Protein AF-0000000074318223 (afdb_homodimer)

Structure (mmCIF, N/CA/C/O backbone):
data_AF-0000000074318223-model_v1
#
loop_
_entity.id
_entity.type
_entity.pdbx_description
1 polymer 'Universal stress protein'
#
loop_
_atom_site.group_PDB
_atom_site.id
_atom_site.type_symbol
_atom_site.label_atom_id
_atom_site.label_alt_id
_atom_site.label_comp_id
_atom_site.label_asym_id
_atom_site.label_entity_id
_atom_site.label_seq_id
_atom_site.pdbx_PDB_ins_code
_atom_site.Cartn_x
_atom_site.Cartn_y
_atom_site.Cartn_z
_atom_site.occupancy
_atom_site.B_iso_or_equiv
_atom_site.auth_seq_id
_atom_site.auth_comp_id
_atom_site.auth_asym_id
_atom_site.auth_atom_id
_atom_site.pdbx_PDB_model_num
ATOM 1 N N . MET A 1 1 ? -13.406 1.221 -6.785 1 78.88 1 MET A N 1
ATOM 2 C CA . MET A 1 1 ? -13.516 -0.175 -6.371 1 78.88 1 MET A CA 1
ATOM 3 C C . MET A 1 1 ? -12.375 -1.004 -6.945 1 78.88 1 MET A C 1
ATOM 5 O O . MET A 1 1 ? -11.844 -0.685 -8.016 1 78.88 1 MET A O 1
ATOM 9 N N . PHE A 1 2 ? -11.703 -1.887 -6.023 1 92.31 2 PHE A N 1
ATOM 10 C CA . PHE A 1 2 ? -10.734 -2.854 -6.516 1 92.31 2 PHE A CA 1
ATOM 11 C C . PHE A 1 2 ? -11.43 -4.121 -7 1 92.31 2 PHE A C 1
ATOM 13 O O . PHE A 1 2 ? -12.094 -4.809 -6.223 1 92.31 2 PHE A O 1
ATOM 20 N N . ASN A 1 3 ? -11.297 -4.387 -8.32 1 96.5 3 ASN A N 1
ATOM 21 C CA . ASN A 1 3 ? -11.961 -5.559 -8.875 1 96.5 3 ASN A CA 1
ATOM 22 C C . ASN A 1 3 ? -11.047 -6.781 -8.859 1 96.5 3 ASN A C 1
ATOM 24 O O . ASN A 1 3 ? -11.453 -7.859 -8.414 1 96.5 3 ASN A O 1
ATOM 28 N N . ASN A 1 4 ? -9.883 -6.582 -9.352 1 98.5 4 ASN A N 1
ATOM 29 C CA . ASN A 1 4 ? -8.867 -7.633 -9.398 1 98.5 4 ASN A CA 1
ATOM 30 C C . ASN A 1 4 ? -7.672 -7.293 -8.516 1 98.5 4 ASN A C 1
ATOM 32 O O . ASN A 1 4 ? -6.977 -6.305 -8.758 1 98.5 4 ASN A O 1
ATOM 36 N N . ILE A 1 5 ? -7.43 -8.133 -7.547 1 98.75 5 ILE A N 1
ATOM 37 C CA . ILE A 1 5 ? -6.316 -7.914 -6.633 1 98.75 5 ILE A CA 1
ATOM 38 C C . ILE A 1 5 ? -5.262 -9 -6.836 1 98.75 5 ILE A C 1
ATOM 40 O O . ILE A 1 5 ? -5.57 -10.195 -6.77 1 98.75 5 ILE A O 1
ATOM 44 N N . VAL A 1 6 ? -4.09 -8.555 -7.121 1 98.56 6 VAL A N 1
ATOM 45 C CA . VAL A 1 6 ? -2.959 -9.477 -7.227 1 98.56 6 VAL A CA 1
ATOM 46 C C . VAL A 1 6 ? -2.211 -9.523 -5.895 1 98.56 6 VAL A C 1
ATOM 48 O O . VAL A 1 6 ? -1.89 -8.484 -5.316 1 98.56 6 VAL A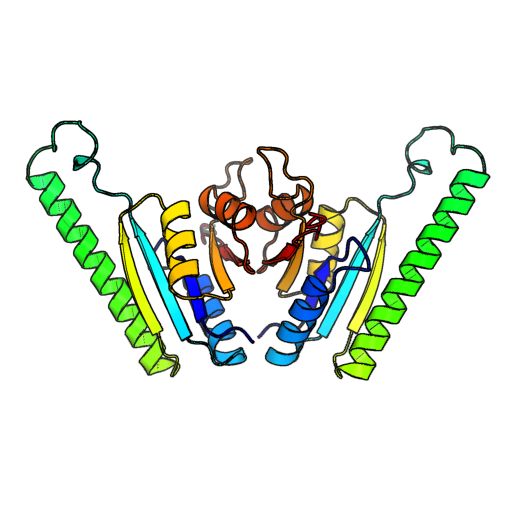 O 1
ATOM 51 N N . VAL A 1 7 ? -2.012 -10.703 -5.453 1 97.69 7 VAL A N 1
ATOM 52 C CA . VAL A 1 7 ? -1.224 -10.938 -4.25 1 97.69 7 VAL A CA 1
ATOM 53 C C . VAL A 1 7 ? 0.074 -11.656 -4.609 1 97.69 7 VAL A C 1
ATOM 55 O O . VAL A 1 7 ? 0.047 -12.773 -5.145 1 97.69 7 VAL A O 1
ATOM 58 N N . ALA A 1 8 ? 1.194 -10.992 -4.324 1 96.06 8 ALA A N 1
ATOM 59 C CA . ALA A 1 8 ? 2.494 -11.609 -4.562 1 96.06 8 ALA A CA 1
ATOM 60 C C . ALA A 1 8 ? 2.875 -12.547 -3.42 1 96.06 8 ALA A C 1
ATOM 62 O O . ALA A 1 8 ? 3.145 -12.094 -2.303 1 96.06 8 ALA A O 1
ATOM 63 N N . ILE A 1 9 ? 2.957 -13.789 -3.789 1 92.44 9 ILE A N 1
ATOM 64 C CA . ILE A 1 9 ? 3.238 -14.797 -2.773 1 92.44 9 ILE A CA 1
ATOM 65 C C . ILE A 1 9 ? 4.672 -15.305 -2.934 1 92.44 9 ILE A C 1
ATOM 67 O O . ILE A 1 9 ? 5.051 -15.781 -4.004 1 92.44 9 ILE A O 1
ATOM 71 N N . ASP A 1 10 ? 5.527 -15.023 -1.973 1 79.06 10 ASP A N 1
ATOM 72 C CA . ASP A 1 10 ? 6.871 -15.594 -1.988 1 79.06 10 ASP A CA 1
ATOM 73 C C . ASP A 1 10 ? 6.883 -17 -1.4 1 79.06 10 ASP A C 1
ATOM 75 O O . ASP A 1 10 ? 7.402 -17.938 -2.02 1 79.06 10 ASP A O 1
ATOM 79 N N . ASP A 1 11 ? 6.492 -16.922 -0.04 1 69.5 11 ASP A N 1
ATOM 80 C CA . ASP A 1 11 ? 6.363 -18.203 0.64 1 69.5 11 ASP A CA 1
ATOM 81 C C . ASP A 1 11 ? 4.918 -18.453 1.064 1 69.5 11 ASP A C 1
ATOM 83 O O . ASP A 1 11 ? 4.176 -17.516 1.361 1 69.5 11 ASP A O 1
ATOM 87 N N . VAL A 1 12 ? 4.508 -19.641 0.871 1 60.12 12 VAL A N 1
ATOM 88 C CA . VAL A 1 12 ? 3.129 -20.047 1.123 1 60.12 12 VAL A CA 1
ATOM 89 C C . VAL A 1 12 ? 2.766 -19.75 2.578 1 60.12 12 VAL A C 1
ATOM 91 O O . VAL A 1 12 ? 1.589 -19.594 2.91 1 60.12 12 VAL A O 1
ATOM 94 N N . ASP A 1 13 ? 3.695 -19.438 3.357 1 64.94 13 ASP A N 1
ATOM 95 C CA . ASP A 1 13 ? 3.332 -19.25 4.758 1 64.94 13 ASP A CA 1
ATOM 96 C C . ASP A 1 13 ? 3.424 -17.781 5.16 1 64.94 13 ASP A C 1
ATOM 98 O O . ASP A 1 13 ? 4.359 -17.375 5.855 1 64.94 13 ASP A O 1
ATOM 102 N N . SER A 1 14 ? 2.494 -17.031 4.645 1 80.5 14 SER A N 1
ATOM 103 C CA . SER A 1 14 ? 2.404 -15.625 5.039 1 80.5 14 SER A CA 1
ATOM 104 C C . SER A 1 14 ? 0.987 -15.258 5.473 1 80.5 14 SER A C 1
ATOM 106 O O . SER A 1 14 ? 0.277 -14.555 4.754 1 80.5 14 SER A O 1
ATOM 108 N N . PRO A 1 15 ? 0.634 -15.609 6.73 1 86.69 15 PRO A N 1
ATOM 109 C CA . PRO A 1 15 ? -0.745 -15.414 7.18 1 86.69 15 PRO A CA 1
ATOM 110 C C . PRO A 1 15 ? -1.17 -13.945 7.141 1 86.69 15 PRO A C 1
ATOM 112 O O . PRO A 1 15 ? -2.303 -13.633 6.766 1 86.69 15 PRO A O 1
ATOM 115 N N . ALA A 1 16 ? -0.286 -13.055 7.551 1 88.94 16 ALA A N 1
ATOM 116 C CA . ALA A 1 16 ? -0.634 -11.633 7.559 1 88.94 16 ALA A CA 1
ATOM 117 C C . ALA A 1 16 ? -0.949 -11.141 6.152 1 88.94 16 ALA A C 1
ATOM 119 O O . ALA A 1 16 ? -1.87 -10.344 5.957 1 88.94 16 ALA A O 1
ATOM 120 N N . LEU A 1 17 ? -0.204 -11.625 5.207 1 93.19 17 LEU A N 1
ATOM 121 C CA . LEU A 1 17 ? -0.399 -11.258 3.809 1 93.19 17 LEU A CA 1
ATOM 122 C C . LEU A 1 17 ? -1.745 -11.758 3.297 1 93.19 17 LEU A C 1
ATOM 124 O O . LEU A 1 17 ? -2.508 -10.992 2.699 1 93.19 17 LEU A O 1
ATOM 128 N N . ILE A 1 18 ? -2.061 -12.969 3.604 1 94.44 18 ILE A N 1
ATOM 129 C CA . ILE A 1 18 ? -3.291 -13.602 3.137 1 94.44 18 ILE A CA 1
ATOM 130 C C . ILE A 1 18 ? -4.492 -12.961 3.832 1 94.44 18 ILE A C 1
ATOM 132 O O . ILE A 1 18 ? -5.504 -12.664 3.189 1 94.44 18 ILE A O 1
ATOM 136 N N . ASP A 1 19 ? -4.359 -12.766 5.086 1 94.81 19 ASP A N 1
ATOM 137 C CA . ASP A 1 19 ? -5.434 -12.117 5.836 1 94.81 19 ASP A CA 1
ATOM 138 C C . ASP A 1 19 ? -5.746 -10.734 5.266 1 94.81 19 ASP A C 1
ATOM 140 O O . ASP A 1 19 ? -6.914 -10.367 5.133 1 94.81 19 ASP A O 1
ATOM 144 N N . SER A 1 20 ? -4.715 -10.016 4.965 1 95.44 20 SER A N 1
ATOM 145 C CA . SER A 1 20 ? -4.902 -8.68 4.398 1 95.44 20 SER A CA 1
ATOM 146 C C . SER A 1 20 ? -5.578 -8.758 3.033 1 95.44 20 SER A C 1
ATOM 148 O O . SER A 1 20 ? -6.438 -7.934 2.715 1 95.44 20 SER A O 1
ATOM 150 N N . ALA A 1 21 ? -5.184 -9.727 2.271 1 97.25 21 ALA A N 1
ATOM 151 C CA . ALA A 1 21 ? -5.777 -9.922 0.952 1 97.25 21 ALA A CA 1
ATOM 152 C C . ALA A 1 21 ? -7.266 -10.242 1.062 1 97.25 21 ALA A C 1
ATOM 154 O O . ALA A 1 21 ? -8.086 -9.68 0.331 1 97.25 21 ALA A O 1
ATOM 155 N N . ILE A 1 22 ? -7.582 -11.078 1.98 1 97.75 22 ILE A N 1
ATOM 156 C CA . ILE A 1 22 ? -8.969 -11.469 2.195 1 97.75 22 ILE A CA 1
ATOM 157 C C . ILE A 1 22 ? -9.781 -10.25 2.646 1 97.75 22 ILE A C 1
ATOM 159 O O . ILE A 1 22 ? -10.883 -10.008 2.141 1 97.75 22 ILE A O 1
ATOM 163 N N . LYS A 1 23 ? -9.234 -9.531 3.578 1 97.25 23 LYS A N 1
ATOM 164 C CA . LYS A 1 23 ? -9.906 -8.328 4.078 1 97.25 23 LYS A CA 1
ATOM 165 C C . LYS A 1 23 ? -10.195 -7.352 2.943 1 97.25 23 LYS A C 1
ATOM 167 O O . LYS A 1 23 ? -11.312 -6.832 2.84 1 97.25 23 LYS A O 1
ATOM 172 N N . GLN A 1 24 ? -9.219 -7.148 2.113 1 98 24 GLN A N 1
ATOM 173 C CA . GLN A 1 24 ? -9.383 -6.25 0.977 1 98 24 GLN A CA 1
ATOM 174 C C . GLN A 1 24 ? -10.43 -6.785 -0.002 1 98 24 GLN A C 1
ATOM 176 O O . GLN A 1 24 ? -11.305 -6.043 -0.45 1 98 24 GLN A O 1
ATOM 181 N N . ALA A 1 25 ? -10.352 -8.039 -0.283 1 98.31 25 ALA A N 1
ATOM 182 C CA . ALA A 1 25 ? -11.258 -8.648 -1.255 1 98.31 25 ALA A CA 1
ATOM 183 C C . ALA A 1 25 ? -12.703 -8.602 -0.762 1 98.31 25 ALA A C 1
ATOM 185 O O . ALA A 1 25 ? -13.617 -8.352 -1.544 1 98.31 25 ALA A O 1
ATOM 186 N N . LYS A 1 26 ? -12.906 -8.836 0.477 1 97.81 26 LYS A N 1
ATOM 187 C CA . LYS A 1 26 ? -14.242 -8.781 1.052 1 97.81 26 LYS A CA 1
ATOM 188 C C . LYS A 1 26 ? -14.789 -7.355 1.028 1 97.81 26 LYS A C 1
ATOM 190 O O . LYS A 1 26 ? -15.961 -7.137 0.694 1 97.81 26 LYS A O 1
ATOM 195 N N . ALA A 1 27 ? -14.008 -6.461 1.372 1 97.12 27 ALA A N 1
ATOM 196 C CA . ALA A 1 27 ? -14.438 -5.07 1.459 1 97.12 27 ALA A CA 1
ATOM 197 C C . ALA A 1 27 ? -14.852 -4.539 0.091 1 97.12 27 ALA A C 1
ATOM 199 O O . ALA A 1 27 ? -15.758 -3.707 -0.008 1 97.12 27 ALA A O 1
ATOM 200 N N . PHE A 1 28 ? -14.219 -5.07 -0.973 1 97.31 28 PHE A N 1
ATOM 201 C CA . PHE A 1 28 ? -14.422 -4.461 -2.283 1 97.31 28 PHE A CA 1
ATOM 202 C C . PHE A 1 28 ? -15.148 -5.422 -3.217 1 97.31 28 PHE A C 1
ATOM 204 O O . PHE A 1 28 ? -15.477 -5.062 -4.352 1 97.31 28 PHE A O 1
ATOM 211 N N . GLY A 1 29 ? -15.383 -6.625 -2.721 1 97.5 29 GLY A N 1
ATOM 212 C CA . GLY A 1 29 ? -15.977 -7.613 -3.604 1 97.5 29 GLY A CA 1
ATOM 213 C C . GLY A 1 29 ? -15.078 -8.008 -4.758 1 97.5 29 GLY A C 1
ATOM 214 O O . GLY A 1 29 ? -15.539 -8.133 -5.895 1 97.5 29 GLY A O 1
ATOM 215 N N . SER A 1 30 ? -13.828 -8.18 -4.465 1 98.31 30 SER A N 1
ATOM 216 C CA . SER A 1 30 ? -12.82 -8.383 -5.496 1 98.31 30 SER A CA 1
ATOM 217 C C . SER A 1 30 ? -12.547 -9.859 -5.723 1 98.31 30 SER A C 1
ATOM 219 O O . SER A 1 30 ? -12.891 -10.695 -4.879 1 98.31 30 SER A O 1
ATOM 221 N N . GLU A 1 31 ? -11.961 -10.117 -6.855 1 98.62 31 GLU A N 1
ATOM 222 C CA . GLU A 1 31 ? -11.305 -11.406 -7.078 1 98.62 31 GLU A CA 1
ATOM 223 C C . GLU A 1 31 ? -9.836 -11.344 -6.684 1 98.62 31 GLU A C 1
ATOM 225 O O . GLU A 1 31 ? -9.188 -10.305 -6.812 1 98.62 31 GLU A O 1
ATOM 230 N N . LEU A 1 32 ? -9.367 -12.5 -6.266 1 98.62 32 LEU A N 1
ATOM 231 C CA . LEU A 1 32 ? -7.9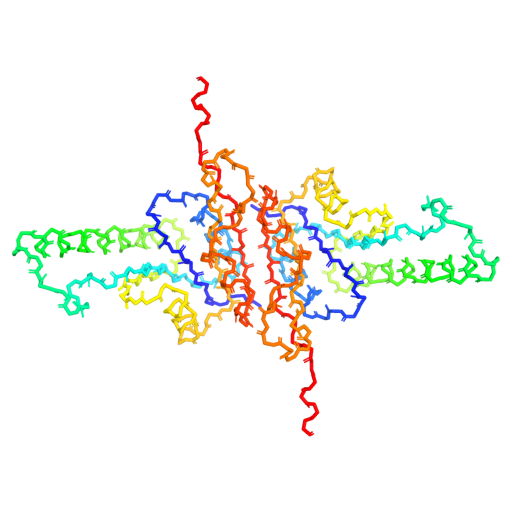73 -12.578 -5.855 1 98.62 32 LEU A CA 1
ATOM 232 C C . LEU A 1 32 ? -7.16 -13.422 -6.836 1 98.62 32 LEU A C 1
ATOM 234 O O . LEU A 1 32 ? -7.625 -14.461 -7.297 1 98.62 32 LEU A O 1
ATOM 238 N N . TRP A 1 33 ? -6 -12.898 -7.152 1 98.62 33 TRP A N 1
ATOM 239 C CA . TRP A 1 33 ? -4.996 -13.633 -7.906 1 98.62 33 TRP A CA 1
ATOM 240 C C . TRP A 1 33 ? -3.727 -13.828 -7.082 1 98.62 33 TRP A C 1
ATOM 242 O O . TRP A 1 33 ? -2.949 -12.891 -6.898 1 98.62 33 TRP A O 1
ATOM 252 N N . LEU A 1 34 ? -3.559 -15.078 -6.59 1 97.38 34 LEU A N 1
ATOM 253 C CA . LEU A 1 34 ? -2.322 -15.438 -5.902 1 97.38 34 LEU A CA 1
ATOM 254 C C . LEU A 1 34 ? -1.223 -15.773 -6.902 1 97.38 34 LEU A C 1
ATOM 256 O O . LEU A 1 34 ? -1.336 -16.75 -7.648 1 97.38 34 LEU A O 1
ATOM 260 N N . ILE A 1 35 ? -0.172 -14.984 -6.891 1 96.81 35 ILE A N 1
ATOM 261 C CA . ILE A 1 35 ? 0.878 -15.188 -7.883 1 96.81 35 ILE A CA 1
ATOM 262 C C . ILE A 1 35 ? 2.195 -15.508 -7.18 1 96.81 35 ILE A C 1
ATOM 264 O O . ILE A 1 35 ? 2.621 -14.773 -6.281 1 96.81 35 ILE A O 1
ATOM 268 N N . HIS A 1 36 ? 2.75 -16.531 -7.539 1 94.69 36 HIS A N 1
ATOM 269 C CA . HIS A 1 36 ? 4.102 -16.922 -7.141 1 94.69 36 HIS A CA 1
ATOM 270 C C . HIS A 1 36 ? 5.039 -16.953 -8.344 1 94.69 36 HIS A C 1
ATOM 272 O O . HIS A 1 36 ? 4.828 -17.75 -9.273 1 94.69 36 HIS A O 1
ATOM 278 N N . VAL A 1 37 ? 6.027 -16.078 -8.297 1 92.62 37 VAL A N 1
ATOM 279 C CA . VAL A 1 37 ? 7.016 -16.031 -9.375 1 92.62 37 VAL A CA 1
ATOM 280 C C . VAL A 1 37 ? 8.281 -16.781 -8.945 1 92.62 37 VAL A C 1
ATOM 282 O O . VAL A 1 37 ? 8.852 -16.469 -7.891 1 92.62 37 VAL A O 1
ATOM 285 N N . THR A 1 38 ? 8.727 -17.734 -9.641 1 86.62 38 THR A N 1
ATOM 286 C CA . THR A 1 38 ? 9.922 -18.5 -9.336 1 86.62 38 THR A CA 1
ATOM 287 C C . THR A 1 38 ? 10.969 -18.328 -10.438 1 86.62 38 THR A C 1
ATOM 289 O O . THR A 1 38 ? 10.633 -18.016 -11.578 1 86.62 38 THR A O 1
ATOM 292 N N . PHE A 1 39 ? 12.258 -18.141 -9.93 1 74.44 39 PHE A N 1
ATOM 293 C CA . PHE A 1 39 ? 13.312 -18.047 -10.93 1 74.44 39 PHE A CA 1
ATOM 294 C C . PHE A 1 39 ? 13.406 -19.344 -11.734 1 74.44 39 PHE A C 1
ATOM 296 O O . PHE A 1 39 ? 13.188 -20.438 -11.195 1 74.44 39 PHE A O 1
ATOM 303 N N . PRO A 1 40 ? 13.516 -19.016 -13.062 1 59.56 40 PRO A N 1
ATOM 304 C CA . PRO A 1 40 ? 13.711 -20.234 -13.859 1 59.56 40 PRO A CA 1
ATOM 305 C C . PRO A 1 40 ? 14.891 -21.062 -13.375 1 59.56 40 PRO A C 1
ATOM 307 O O . PRO A 1 40 ? 15.82 -20.531 -12.758 1 59.56 40 PRO A O 1
ATOM 310 N N . ASP A 1 41 ? 14.82 -22.234 -13.234 1 52.91 41 ASP A N 1
ATOM 311 C CA . ASP A 1 41 ? 15.93 -23.141 -12.992 1 52.91 41 ASP A CA 1
ATOM 312 C C . ASP A 1 41 ? 17.203 -22.656 -13.68 1 52.91 41 ASP A C 1
ATOM 314 O O . ASP A 1 41 ? 17.156 -22.141 -14.797 1 52.91 41 ASP A O 1
ATOM 318 N N . PRO A 1 42 ? 18.219 -22.328 -12.914 1 49.53 42 PRO A N 1
ATOM 319 C CA . PRO A 1 42 ? 19.5 -22.062 -13.562 1 49.53 42 PRO A CA 1
ATOM 320 C C . PRO A 1 42 ? 19.688 -22.859 -14.852 1 49.53 42 PRO A C 1
ATOM 322 O O . PRO A 1 42 ? 20.641 -22.625 -15.594 1 49.53 42 PRO A O 1
ATOM 325 N N . ASP A 1 43 ? 19.094 -24.031 -14.875 1 46.75 43 ASP A N 1
ATOM 326 C CA . ASP A 1 43 ? 19.5 -24.75 -16.078 1 46.75 43 ASP A CA 1
ATOM 327 C C . ASP A 1 43 ? 19.281 -23.891 -17.328 1 46.75 43 ASP A C 1
ATOM 329 O O . ASP A 1 43 ? 19.641 -24.297 -18.438 1 46.75 43 ASP A O 1
ATOM 333 N N . PHE A 1 44 ? 18.516 -22.906 -17.266 1 44.03 44 PHE A N 1
ATOM 334 C CA . PHE A 1 44 ? 18.375 -22.188 -18.531 1 44.03 44 PHE A CA 1
ATOM 335 C C . PHE A 1 44 ? 19.594 -21.312 -18.781 1 44.03 44 PHE A C 1
ATOM 337 O O . PHE A 1 44 ? 19.688 -20.641 -19.812 1 44.03 44 PHE A O 1
ATOM 344 N N . VAL A 1 45 ? 20.219 -20.656 -17.703 1 43.38 45 VAL A N 1
ATOM 345 C CA . VAL A 1 45 ? 21.438 -20.031 -18.188 1 43.38 45 VAL A CA 1
ATOM 346 C C . VAL A 1 45 ? 22.438 -21.094 -18.641 1 43.38 45 VAL A C 1
ATOM 348 O O . VAL A 1 45 ? 22.359 -22.25 -18.203 1 43.38 45 VAL A O 1
ATOM 351 N N . GLY A 1 46 ? 23.312 -20.906 -19.578 1 42.91 46 GLY A N 1
ATOM 352 C CA . GLY A 1 46 ? 24.359 -21.672 -20.234 1 42.91 46 GLY A CA 1
ATOM 353 C C . GLY A 1 46 ? 25.031 -22.688 -19.328 1 42.91 46 GLY A C 1
ATOM 354 O O . GLY A 1 46 ? 26.047 -23.281 -19.688 1 42.91 46 GLY A O 1
ATOM 355 N N . TYR A 1 47 ? 24.969 -22.391 -18.016 1 45.94 47 TYR A N 1
ATOM 356 C CA . TYR A 1 47 ? 25.859 -23.359 -17.375 1 45.94 47 TYR A CA 1
ATOM 357 C C . TYR A 1 47 ? 25.281 -24.766 -17.469 1 45.94 47 TYR A C 1
ATOM 359 O O . TYR A 1 47 ? 24.078 -24.938 -17.641 1 45.94 47 TYR A O 1
ATOM 367 N N . ASP A 1 48 ? 26.078 -25.812 -17.516 1 46.84 48 ASP A N 1
ATOM 368 C CA . ASP A 1 48 ? 25.859 -27.25 -17.547 1 46.84 48 ASP A CA 1
ATOM 369 C C . ASP A 1 48 ? 24.688 -27.656 -16.672 1 46.84 48 ASP A C 1
ATOM 371 O O . ASP A 1 48 ? 24.641 -27.297 -15.484 1 46.84 48 ASP A O 1
ATOM 375 N N . PRO A 1 49 ? 23.531 -27.875 -17.297 1 52.91 49 PRO A N 1
ATOM 376 C CA . PRO A 1 49 ? 22.469 -28.453 -16.5 1 52.91 49 PRO A CA 1
ATOM 377 C C . PRO A 1 49 ? 22.984 -29.438 -15.453 1 52.91 49 PRO A C 1
ATOM 379 O O . PRO A 1 49 ? 23.812 -30.297 -15.766 1 52.91 49 PRO A O 1
ATOM 382 N N . GLY A 1 50 ? 23.406 -28.906 -14.297 1 53.53 50 GLY A N 1
ATOM 383 C CA . GLY A 1 50 ? 23.875 -29.875 -13.336 1 53.53 50 GLY A CA 1
ATOM 384 C C . GLY A 1 50 ? 23.203 -31.234 -13.477 1 53.53 50 GLY A C 1
ATOM 385 O O . GLY A 1 50 ? 22.422 -31.438 -14.406 1 53.53 50 GLY A O 1
ATOM 386 N N . PRO A 1 51 ? 23.688 -32.25 -12.68 1 55.88 51 PRO A N 1
ATOM 387 C CA . PRO A 1 51 ? 23.203 -33.625 -12.82 1 55.88 51 PRO A CA 1
ATOM 388 C C . PRO A 1 51 ? 21.688 -33.719 -12.75 1 55.88 51 PRO A C 1
ATOM 390 O O . PRO A 1 51 ? 21.031 -32.844 -12.203 1 55.88 51 PRO A O 1
ATOM 393 N N . GLN A 1 52 ? 21.062 -34.594 -13.445 1 53.28 52 GLN A N 1
ATOM 394 C CA . GLN A 1 52 ? 19.656 -34.938 -13.578 1 53.28 52 GLN A CA 1
ATOM 395 C C . GLN A 1 52 ? 18.922 -34.812 -12.25 1 53.28 52 GLN A C 1
ATOM 397 O O . GLN A 1 52 ? 17.766 -34.406 -12.211 1 53.28 52 GLN A O 1
ATOM 402 N N . PHE A 1 53 ? 19.609 -35.156 -11.18 1 51.09 53 PHE A N 1
ATOM 403 C CA . PHE A 1 53 ? 18.969 -35.188 -9.875 1 51.09 53 PHE A CA 1
ATOM 404 C C . PHE A 1 53 ? 18.594 -33.781 -9.414 1 51.09 53 PHE A C 1
ATOM 406 O O . PHE A 1 53 ? 17.578 -33.562 -8.742 1 51.09 53 PHE A O 1
ATOM 413 N N . ILE A 1 54 ? 19.359 -32.812 -9.867 1 55.22 54 ILE A N 1
ATOM 414 C CA . ILE A 1 54 ? 19.078 -31.438 -9.461 1 55.22 54 ILE A CA 1
ATOM 415 C C . ILE A 1 54 ? 17.828 -30.938 -10.195 1 55.22 54 ILE A C 1
ATOM 417 O O . ILE A 1 54 ? 16.984 -30.266 -9.594 1 55.22 54 ILE A O 1
ATOM 421 N N . ARG A 1 55 ? 17.75 -31.344 -11.398 1 57.94 55 ARG A N 1
ATOM 422 C CA . ARG A 1 55 ? 16.594 -30.938 -12.203 1 57.94 55 ARG A CA 1
ATOM 423 C C . ARG A 1 55 ? 15.32 -31.578 -11.672 1 57.94 55 ARG A C 1
ATOM 425 O O . ARG A 1 55 ? 14.266 -30.938 -11.664 1 57.94 55 ARG A O 1
ATOM 432 N N . ASP A 1 56 ? 15.461 -32.875 -11.391 1 60.5 56 ASP A N 1
ATOM 433 C CA . ASP A 1 56 ? 14.312 -33.594 -10.852 1 60.5 56 ASP A CA 1
ATOM 434 C C . ASP A 1 56 ? 13.852 -32.969 -9.531 1 60.5 56 ASP A C 1
ATOM 436 O O . ASP A 1 56 ? 12.656 -32.875 -9.273 1 60.5 56 ASP A O 1
ATOM 440 N N . ASP A 1 57 ? 14.805 -32.5 -8.727 1 69.25 57 ASP A N 1
ATOM 441 C CA . ASP A 1 57 ? 14.492 -31.922 -7.422 1 69.25 57 ASP A CA 1
ATOM 442 C C . ASP A 1 57 ? 13.789 -30.562 -7.57 1 69.25 57 ASP A C 1
ATOM 444 O O . ASP A 1 57 ? 12.852 -30.266 -6.832 1 69.25 57 ASP A O 1
ATOM 448 N N . ARG A 1 58 ? 14.125 -30.031 -8.641 1 72.62 58 ARG A N 1
ATOM 449 C CA . ARG A 1 58 ? 13.516 -28.719 -8.859 1 72.62 58 ARG A CA 1
ATOM 450 C C . ARG A 1 58 ? 12.094 -28.859 -9.391 1 72.62 58 ARG A C 1
ATOM 452 O O . ARG A 1 58 ? 11.203 -28.109 -8.992 1 72.62 58 ARG A O 1
ATOM 459 N N . ALA A 1 59 ? 11.914 -29.781 -10.273 1 73.5 59 ALA A N 1
ATOM 460 C CA . ALA A 1 59 ? 10.578 -30.031 -10.805 1 73.5 59 ALA A CA 1
ATOM 461 C C . ALA A 1 59 ? 9.617 -30.453 -9.688 1 73.5 59 ALA A C 1
ATOM 463 O O . ALA A 1 59 ? 8.461 -30.031 -9.672 1 73.5 59 ALA A O 1
ATOM 464 N N . LYS A 1 60 ? 10.195 -31.234 -8.875 1 77.19 60 LYS A N 1
ATOM 465 C CA . LYS A 1 60 ? 9.383 -31.688 -7.746 1 77.19 60 LYS A CA 1
ATOM 466 C C . LYS A 1 60 ? 9.031 -30.516 -6.832 1 77.19 60 LYS A C 1
ATOM 468 O O . LYS A 1 60 ? 7.902 -30.406 -6.348 1 77.19 60 LYS A O 1
ATOM 473 N N . THR A 1 61 ? 9.914 -29.688 -6.668 1 79.81 61 THR A N 1
ATOM 474 C CA . THR A 1 61 ? 9.703 -28.531 -5.801 1 79.81 61 THR A CA 1
ATOM 475 C C . THR A 1 61 ? 8.664 -27.578 -6.406 1 79.81 61 THR A C 1
ATOM 477 O O . THR A 1 61 ? 7.754 -27.125 -5.715 1 79.81 61 THR A O 1
ATOM 480 N N . ILE A 1 62 ? 8.742 -27.453 -7.652 1 80.38 62 ILE A N 1
ATOM 481 C CA . ILE A 1 62 ? 7.82 -26.562 -8.344 1 80.38 62 ILE A CA 1
ATOM 482 C C . ILE A 1 62 ? 6.41 -27.141 -8.297 1 80.38 62 ILE A C 1
ATOM 484 O O . ILE A 1 62 ? 5.438 -26.422 -8.078 1 80.38 62 ILE A O 1
ATOM 488 N N . LYS A 1 63 ? 6.371 -28.391 -8.5 1 85.38 63 LYS A N 1
ATOM 489 C CA . LYS A 1 63 ? 5.074 -29.062 -8.445 1 85.38 63 LYS A CA 1
ATOM 490 C C . LYS A 1 63 ? 4.445 -28.938 -7.062 1 85.38 63 LYS A C 1
ATOM 492 O O . LYS A 1 63 ? 3.24 -28.703 -6.938 1 85.38 63 LYS A O 1
ATOM 497 N N . GLN A 1 64 ? 5.238 -29.062 -6.129 1 86.31 64 GLN A N 1
ATOM 498 C CA . GLN A 1 64 ? 4.754 -28.938 -4.758 1 86.31 64 GLN A CA 1
ATOM 499 C C . GLN A 1 64 ? 4.305 -27.516 -4.453 1 86.31 64 GLN A C 1
ATOM 501 O O . GLN A 1 64 ? 3.279 -27.312 -3.803 1 86.31 64 GLN A O 1
ATOM 506 N N . GLU A 1 65 ? 5.031 -26.609 -4.926 1 85.38 65 GLU A N 1
ATOM 507 C CA . GLU A 1 65 ? 4.676 -25.219 -4.727 1 85.38 65 GLU A CA 1
ATOM 508 C C . GLU A 1 65 ? 3.369 -24.875 -5.438 1 85.38 65 GLU A C 1
ATOM 510 O O . GLU A 1 65 ? 2.531 -24.156 -4.895 1 85.38 65 GLU A O 1
ATOM 515 N N . HIS A 1 66 ? 3.283 -25.391 -6.555 1 88.88 66 HIS A N 1
ATOM 516 C CA . HIS A 1 66 ? 2.066 -25.172 -7.332 1 88.88 66 HIS A CA 1
ATOM 517 C C . HIS A 1 66 ? 0.849 -25.75 -6.617 1 88.88 66 HIS A C 1
ATOM 519 O O . HIS A 1 66 ? -0.197 -25.109 -6.539 1 88.88 66 HIS A O 1
ATOM 525 N N . ARG A 1 67 ? 1.052 -26.922 -6.156 1 91.44 67 ARG A N 1
ATOM 526 C CA . ARG A 1 67 ? -0.039 -27.578 -5.441 1 91.44 67 ARG A CA 1
ATOM 527 C C . ARG A 1 67 ? -0.436 -26.781 -4.199 1 91.44 67 ARG A C 1
ATOM 529 O O . ARG A 1 67 ? -1.624 -26.594 -3.938 1 91.44 67 ARG A O 1
ATOM 536 N N . TYR A 1 68 ? 0.507 -26.375 -3.494 1 90.56 68 TYR A N 1
ATOM 537 C CA . TYR A 1 68 ? 0.248 -25.594 -2.293 1 90.56 68 TYR A CA 1
ATOM 538 C C . TYR A 1 68 ? -0.517 -24.312 -2.629 1 90.56 68 TYR A C 1
ATOM 540 O O . TYR A 1 68 ? -1.484 -23.969 -1.947 1 90.56 68 TYR A O 1
ATOM 548 N N . LEU A 1 69 ? -0.137 -23.672 -3.652 1 93.44 69 LEU A N 1
ATOM 549 C CA . LEU A 1 69 ? -0.772 -22.422 -4.07 1 93.44 69 LEU A CA 1
ATOM 550 C C . LEU A 1 69 ? -2.221 -22.672 -4.484 1 93.44 69 LEU A C 1
ATOM 552 O O . LEU A 1 69 ? -3.107 -21.891 -4.133 1 93.44 69 LEU A O 1
ATOM 556 N N . GLN A 1 70 ? -2.471 -23.75 -5.176 1 95.12 70 GLN A N 1
ATOM 557 C CA . GLN A 1 70 ? -3.82 -24.109 -5.602 1 95.12 70 GLN A CA 1
ATOM 558 C C . GLN A 1 70 ? -4.703 -24.438 -4.402 1 95.12 70 GLN A C 1
ATOM 560 O O . GLN A 1 70 ? -5.867 -24.031 -4.348 1 95.12 70 GLN A O 1
ATOM 565 N N . GLU A 1 71 ? -4.148 -25.109 -3.537 1 95.56 71 GLU A N 1
ATOM 566 C CA . GLU A 1 71 ? -4.891 -25.469 -2.328 1 95.56 71 GLU A CA 1
ATOM 567 C C . GLU A 1 71 ? -5.258 -24.219 -1.524 1 95.56 71 GLU A C 1
ATOM 569 O O . GLU A 1 71 ? -6.359 -24.125 -0.985 1 95.56 71 GLU A O 1
ATOM 574 N N . LEU A 1 72 ? -4.328 -23.359 -1.42 1 95.12 72 LEU A N 1
ATOM 575 C CA . LEU A 1 72 ? -4.578 -22.109 -0.717 1 95.12 72 LEU A CA 1
ATOM 576 C C . LEU A 1 72 ? -5.707 -21.328 -1.382 1 95.12 72 LEU A C 1
ATOM 578 O O . LEU A 1 72 ? -6.598 -20.828 -0.701 1 95.12 72 LEU A O 1
ATOM 582 N N . ALA A 1 73 ? -5.68 -21.266 -2.662 1 97.12 73 ALA A N 1
ATOM 583 C CA . ALA A 1 73 ? -6.723 -20.562 -3.402 1 97.12 73 ALA A CA 1
ATOM 584 C C . ALA A 1 73 ? -8.086 -21.203 -3.166 1 97.12 73 ALA A C 1
ATOM 586 O O . ALA A 1 73 ? -9.078 -20.5 -2.939 1 97.12 73 ALA A O 1
ATOM 587 N N . GLU A 1 74 ? -8.094 -22.469 -3.197 1 97.62 74 GLU A N 1
ATOM 588 C CA . GLU A 1 74 ? -9.344 -23.203 -2.988 1 97.62 74 GLU A CA 1
ATOM 589 C C . GLU A 1 74 ? -9.875 -22.984 -1.572 1 97.62 74 GLU A C 1
ATOM 591 O O . GLU A 1 74 ? -11.078 -22.844 -1.371 1 97.62 74 GLU A O 1
ATOM 596 N N . LYS A 1 75 ? -8.992 -22.984 -0.695 1 97.19 75 LYS A N 1
ATOM 597 C CA . LYS A 1 75 ? -9.375 -22.781 0.697 1 97.19 75 LYS A CA 1
ATOM 598 C C . LYS A 1 75 ? -10 -21.391 0.891 1 97.19 75 LYS A C 1
ATOM 600 O O . LYS A 1 75 ? -11.023 -21.266 1.563 1 97.19 75 LYS A O 1
ATOM 605 N N . ILE A 1 76 ? -9.391 -20.406 0.306 1 97.5 76 ILE A N 1
ATOM 606 C CA . ILE A 1 76 ? -9.914 -19.047 0.409 1 97.5 76 ILE A CA 1
ATOM 607 C C . ILE A 1 76 ? -11.297 -18.984 -0.235 1 97.5 76 ILE A C 1
ATOM 609 O O . ILE A 1 76 ? -12.219 -18.391 0.329 1 97.5 76 ILE A O 1
ATOM 613 N N . LYS A 1 77 ? -11.422 -19.594 -1.384 1 98.19 77 LYS A N 1
ATOM 614 C CA . LYS A 1 77 ? -12.703 -19.609 -2.08 1 98.19 77 LYS A CA 1
ATOM 615 C C . LYS A 1 77 ? -13.781 -20.281 -1.236 1 98.19 77 LYS A C 1
ATOM 617 O O . LYS A 1 77 ? -14.875 -19.75 -1.076 1 98.19 77 LYS A O 1
ATOM 622 N N . SER A 1 78 ? -13.445 -21.391 -0.68 1 98.25 78 SER A N 1
ATOM 623 C CA . SER A 1 78 ? -14.406 -22.188 0.078 1 98.25 78 SER A CA 1
ATOM 624 C C . SER A 1 78 ? -14.742 -21.516 1.408 1 98.25 78 SER A C 1
ATOM 626 O O . SER A 1 78 ? -15.914 -21.422 1.777 1 98.25 78 SER A O 1
ATOM 628 N N . ASP A 1 79 ? -13.734 -21.031 2.076 1 98.19 79 ASP A N 1
ATOM 629 C CA . ASP A 1 79 ? -13.906 -20.531 3.439 1 98.19 79 ASP A CA 1
ATOM 630 C C . ASP A 1 79 ? -14.477 -19.109 3.443 1 98.19 79 ASP A C 1
ATOM 632 O O . ASP A 1 79 ? -15.203 -18.734 4.359 1 98.19 79 ASP A O 1
ATOM 636 N N . GLU A 1 80 ? -14.062 -18.375 2.439 1 98.19 80 GLU A N 1
ATOM 637 C CA . GLU A 1 80 ? -14.359 -16.953 2.498 1 98.19 80 GLU A CA 1
ATOM 638 C C . GLU A 1 80 ? -15.352 -16.547 1.406 1 98.19 80 GLU A C 1
ATOM 640 O O . GLU A 1 80 ? -15.875 -15.438 1.417 1 98.19 80 GLU A O 1
ATOM 645 N N . GLY A 1 81 ? -15.594 -17.406 0.411 1 98.25 81 GLY A N 1
ATOM 646 C CA . GLY A 1 81 ? -16.484 -17.109 -0.69 1 98.25 81 GLY A CA 1
ATOM 647 C C . GLY A 1 81 ? -15.891 -16.141 -1.693 1 98.25 81 GLY A C 1
ATOM 648 O O . GLY A 1 81 ? -16.625 -15.438 -2.398 1 98.25 81 GLY A O 1
ATOM 649 N N . ILE A 1 82 ? -14.609 -16.031 -1.729 1 98.56 82 ILE A N 1
ATOM 650 C CA . ILE A 1 82 ? -13.898 -15.133 -2.629 1 98.56 82 ILE A CA 1
ATOM 651 C C . ILE A 1 82 ? -13.359 -15.914 -3.828 1 98.56 82 ILE A C 1
ATOM 653 O O . ILE A 1 82 ? -12.633 -16.891 -3.662 1 98.56 82 ILE A O 1
ATOM 657 N N . THR A 1 83 ? -13.828 -15.492 -5.031 1 98.75 83 THR A N 1
ATOM 658 C CA . THR A 1 83 ? -13.203 -16.078 -6.207 1 98.75 83 THR A CA 1
ATOM 659 C C . THR A 1 83 ? -11.688 -15.867 -6.184 1 98.75 83 THR A C 1
ATOM 661 O O . THR A 1 83 ? -11.219 -14.727 -6.168 1 98.75 83 THR A O 1
ATOM 664 N N . THR A 1 84 ? -10.961 -16.969 -6.152 1 98.62 84 THR A N 1
ATOM 665 C CA . THR A 1 84 ? -9.516 -16.891 -5.996 1 98.62 84 THR A CA 1
ATOM 666 C C . THR A 1 84 ? -8.812 -17.797 -7.016 1 98.62 84 THR A C 1
ATOM 668 O O . THR A 1 84 ? -9.203 -18.953 -7.203 1 98.62 84 THR A O 1
ATOM 671 N N . HIS A 1 85 ? -7.832 -17.219 -7.641 1 98.25 85 HIS A N 1
ATOM 672 C CA . HIS A 1 85 ? -7.016 -17.922 -8.617 1 98.25 85 HIS A CA 1
ATOM 673 C C . HIS A 1 85 ? -5.57 -18.031 -8.156 1 98.25 85 HIS A C 1
ATOM 675 O O . HIS A 1 85 ? -5.102 -17.203 -7.371 1 98.25 85 HIS A O 1
ATOM 681 N N . ALA A 1 86 ? -4.941 -19.094 -8.609 1 96.75 86 ALA A N 1
ATOM 682 C CA . ALA A 1 86 ? -3.527 -19.297 -8.305 1 96.75 86 ALA A CA 1
ATOM 683 C C . ALA A 1 86 ? -2.701 -19.406 -9.578 1 96.75 86 ALA A C 1
ATOM 685 O O . ALA A 1 86 ? -3.078 -20.125 -10.508 1 96.75 86 ALA A O 1
ATOM 686 N N . LEU A 1 87 ? -1.615 -18.672 -9.594 1 95.69 87 LEU A N 1
ATOM 687 C CA . LEU A 1 87 ? -0.698 -18.719 -10.727 1 95.69 87 LEU A CA 1
ATOM 688 C C . LEU A 1 87 ? 0.741 -18.891 -10.25 1 95.69 87 LEU A C 1
ATOM 690 O O . LEU A 1 87 ? 1.222 -18.141 -9.406 1 95.69 87 LEU A O 1
ATOM 694 N N . LEU A 1 88 ? 1.384 -19.906 -10.664 1 94.06 88 LEU A N 1
ATOM 695 C CA . LEU A 1 88 ? 2.824 -20.094 -10.523 1 94.06 88 LEU A CA 1
ATOM 696 C C . LEU A 1 88 ? 3.531 -19.875 -11.859 1 94.06 88 LEU A C 1
ATOM 698 O O . LEU A 1 88 ? 3.293 -20.609 -12.82 1 94.06 88 LEU A O 1
ATOM 702 N N . ILE A 1 89 ? 4.367 -18.906 -11.914 1 92.31 89 ILE A N 1
ATOM 703 C CA . ILE A 1 89 ? 4.977 -18.516 -13.18 1 92.31 89 ILE A CA 1
ATOM 704 C C . ILE A 1 89 ? 6.492 -18.406 -13 1 92.31 89 ILE A C 1
ATOM 706 O O . ILE A 1 89 ? 6.969 -17.969 -11.953 1 92.31 89 ILE A O 1
ATOM 710 N N . GLN A 1 90 ? 7.211 -18.797 -14.016 1 89.44 90 GLN A N 1
ATOM 711 C CA . GLN A 1 90 ? 8.664 -18.672 -13.984 1 89.44 90 GLN A CA 1
ATOM 712 C C . GLN A 1 90 ? 9.125 -17.422 -14.711 1 89.44 90 GLN A C 1
ATOM 714 O O . GLN A 1 90 ? 8.578 -17.062 -15.758 1 89.44 90 GLN A O 1
ATOM 719 N N . GLY A 1 91 ? 10.148 -16.672 -14.133 1 91.12 91 GLY A N 1
ATOM 720 C CA . GLY A 1 91 ? 10.695 -15.469 -14.734 1 91.12 91 GLY A CA 1
ATOM 721 C C . GLY A 1 91 ? 11.281 -14.508 -13.719 1 91.12 91 GLY A C 1
ATOM 722 O O . GLY A 1 91 ? 11.297 -14.789 -12.523 1 91.12 91 GLY A O 1
ATOM 723 N N . PRO A 1 92 ? 11.906 -13.43 -14.266 1 93.06 92 PRO A N 1
ATOM 724 C CA . PRO A 1 92 ? 12.344 -12.398 -13.32 1 93.06 92 PRO A CA 1
ATOM 725 C C . PRO A 1 92 ? 11.203 -11.852 -12.469 1 93.06 92 PRO A C 1
ATOM 727 O O . PRO A 1 92 ? 10.172 -11.445 -13.008 1 93.06 92 PRO A O 1
ATOM 730 N N . THR A 1 93 ? 11.305 -11.844 -11.258 1 91.94 93 THR A N 1
ATOM 731 C CA . THR A 1 93 ? 10.227 -11.711 -10.289 1 91.94 93 THR A CA 1
ATOM 732 C C . THR A 1 93 ? 9.445 -10.422 -10.531 1 91.94 93 THR A C 1
ATOM 734 O O . THR A 1 93 ? 8.234 -10.461 -10.789 1 91.94 93 THR A O 1
ATOM 737 N N . VAL A 1 94 ? 10.094 -9.297 -10.562 1 93.94 94 VAL A N 1
ATOM 738 C CA . VAL A 1 94 ? 9.422 -8 -10.617 1 93.94 94 VAL A CA 1
ATOM 739 C C . VAL A 1 94 ? 8.758 -7.82 -11.977 1 93.94 94 VAL A C 1
ATOM 741 O O . VAL A 1 94 ? 7.582 -7.457 -12.062 1 93.94 94 VAL A O 1
ATOM 744 N N . ASP A 1 95 ? 9.484 -8.164 -13.047 1 95.38 95 ASP A N 1
ATOM 745 C CA . ASP A 1 95 ? 8.961 -8.031 -14.398 1 95.38 95 ASP A CA 1
ATOM 746 C C . ASP A 1 95 ? 7.75 -8.93 -14.617 1 95.38 95 ASP A C 1
ATOM 748 O O . ASP A 1 95 ? 6.738 -8.492 -15.164 1 95.38 95 ASP A O 1
ATOM 752 N N . THR A 1 96 ? 7.941 -10.078 -14.133 1 96.19 96 THR A N 1
ATOM 753 C CA . THR A 1 96 ? 6.879 -11.055 -14.312 1 96.19 96 THR A CA 1
ATOM 754 C C . THR A 1 96 ? 5.637 -10.664 -13.516 1 96.19 96 THR A C 1
ATOM 756 O O . THR A 1 96 ? 4.52 -10.719 -14.031 1 96.19 96 THR A O 1
ATOM 759 N N . LEU A 1 97 ? 5.809 -10.242 -12.312 1 96.81 97 LEU A N 1
ATOM 760 C CA . LEU A 1 97 ? 4.695 -9.844 -11.461 1 96.81 97 LEU A CA 1
ATOM 761 C C . LEU A 1 97 ? 3.939 -8.664 -12.07 1 96.81 97 LEU A C 1
ATOM 763 O O . LEU A 1 97 ? 2.709 -8.695 -12.156 1 96.81 97 LEU A O 1
ATOM 767 N N . LEU A 1 98 ? 4.652 -7.676 -12.516 1 97.31 98 LEU A N 1
ATOM 768 C CA . LEU A 1 98 ? 4.027 -6.473 -13.055 1 97.31 98 LEU A CA 1
ATOM 769 C C . LEU A 1 98 ? 3.354 -6.762 -14.391 1 97.31 98 LEU A C 1
ATOM 771 O O . LEU A 1 98 ? 2.295 -6.203 -14.688 1 97.31 98 LEU A O 1
ATOM 775 N N . LYS A 1 99 ? 3.965 -7.602 -15.195 1 97.88 99 LYS A N 1
ATOM 776 C CA . LYS A 1 99 ? 3.342 -8.023 -16.438 1 97.88 99 LYS A CA 1
ATOM 777 C C . LYS A 1 99 ? 2.031 -8.758 -16.188 1 97.88 99 LYS A C 1
ATOM 779 O O . LYS A 1 99 ? 1.019 -8.484 -16.828 1 97.88 99 LYS A O 1
ATOM 784 N N . GLU A 1 100 ? 2.062 -9.695 -15.25 1 97.88 100 GLU A N 1
ATOM 785 C CA . GLU A 1 100 ? 0.857 -10.445 -14.922 1 97.88 100 GLU A CA 1
ATOM 786 C C . GLU A 1 100 ? -0.236 -9.539 -14.375 1 97.88 100 GLU A C 1
ATOM 788 O O . GLU A 1 100 ? -1.413 -9.703 -14.695 1 97.88 100 GLU A O 1
ATOM 793 N N . ALA A 1 101 ? 0.148 -8.625 -13.508 1 98.19 101 ALA A N 1
ATOM 794 C CA . ALA A 1 101 ? -0.82 -7.668 -12.977 1 98.19 101 ALA A CA 1
ATOM 795 C C . ALA A 1 101 ? -1.507 -6.902 -14.102 1 98.19 101 ALA A C 1
ATOM 797 O O . ALA A 1 101 ? -2.723 -6.695 -14.07 1 98.19 101 ALA A O 1
ATOM 798 N N . ARG A 1 102 ? -0.75 -6.5 -15.055 1 97.88 102 ARG A N 1
ATOM 799 C CA . ARG A 1 102 ? -1.299 -5.785 -16.203 1 97.88 102 ARG A CA 1
ATOM 800 C C . ARG A 1 102 ? -2.238 -6.676 -17.016 1 97.88 102 ARG A C 1
ATOM 802 O O . ARG A 1 102 ? -3.352 -6.266 -17.344 1 97.88 102 ARG A O 1
ATOM 809 N N . ASP A 1 103 ? -1.778 -7.84 -17.266 1 98.25 103 ASP A N 1
ATOM 810 C CA . ASP A 1 103 ? -2.543 -8.766 -18.094 1 98.25 103 ASP A CA 1
ATOM 811 C C . ASP A 1 103 ? -3.861 -9.141 -17.422 1 98.25 103 ASP A C 1
ATOM 813 O O . ASP A 1 103 ? -4.867 -9.375 -18.109 1 98.25 103 ASP A O 1
ATOM 817 N N . LEU A 1 104 ? -3.848 -9.18 -16.141 1 98.19 104 LEU A N 1
ATOM 818 C CA . LEU A 1 104 ? -5.027 -9.562 -15.359 1 98.19 104 LEU A CA 1
ATOM 819 C C . LEU A 1 104 ? -5.895 -8.344 -15.062 1 98.19 104 LEU A C 1
ATOM 821 O O . LEU A 1 104 ? -6.898 -8.453 -14.352 1 98.19 104 LEU A O 1
ATOM 825 N N . LYS A 1 105 ? -5.438 -7.141 -15.531 1 98 105 LYS A N 1
ATOM 826 C CA . LYS A 1 105 ? -6.129 -5.883 -15.266 1 98 105 LYS A CA 1
ATOM 827 C C . LYS A 1 105 ? -6.305 -5.66 -13.766 1 98 105 LYS A C 1
ATOM 829 O O . LYS A 1 105 ? -7.391 -5.293 -13.305 1 98 105 LYS A O 1
ATOM 834 N N . ALA A 1 106 ? -5.238 -5.961 -13.062 1 98.38 106 ALA A N 1
ATOM 835 C CA . ALA A 1 106 ? -5.258 -5.742 -11.617 1 98.38 106 ALA A CA 1
ATOM 836 C C . ALA A 1 106 ? -5.383 -4.258 -11.289 1 98.38 106 ALA A C 1
ATOM 838 O O . ALA A 1 106 ? -4.852 -3.41 -12.016 1 98.38 106 ALA A O 1
ATOM 839 N N . ASP A 1 107 ? -6.043 -4.016 -10.195 1 97.62 107 ASP A N 1
ATOM 840 C CA . ASP A 1 107 ? -6.176 -2.629 -9.758 1 97.62 107 ASP A CA 1
ATOM 841 C C . ASP A 1 107 ? -5.547 -2.428 -8.375 1 97.62 107 ASP A C 1
ATOM 843 O O . ASP A 1 107 ? -5.508 -1.306 -7.867 1 97.62 107 ASP A O 1
ATOM 847 N N . LEU A 1 108 ? -5.055 -3.447 -7.836 1 98.19 108 LEU A N 1
ATOM 848 C CA . LEU A 1 108 ? -4.293 -3.426 -6.59 1 98.19 108 LEU A CA 1
ATOM 849 C C . LEU A 1 108 ? -3.283 -4.566 -6.551 1 98.19 108 LEU A C 1
ATOM 851 O O . LEU A 1 108 ? -3.604 -5.699 -6.926 1 98.19 108 LEU A O 1
ATOM 855 N N . ILE A 1 109 ? -2.09 -4.27 -6.133 1 98.25 109 ILE A N 1
ATOM 856 C CA . ILE A 1 109 ? -1.102 -5.289 -5.797 1 98.25 109 ILE A CA 1
ATOM 857 C C . ILE A 1 109 ? -0.872 -5.309 -4.289 1 98.25 109 ILE A C 1
ATOM 859 O O . ILE A 1 109 ? -0.69 -4.262 -3.668 1 98.25 109 ILE A O 1
ATOM 863 N N . ILE A 1 110 ? -0.935 -6.469 -3.723 1 97.88 110 ILE A N 1
ATOM 864 C CA . ILE A 1 110 ? -0.585 -6.664 -2.32 1 97.88 110 ILE A CA 1
ATOM 865 C C . ILE A 1 110 ? 0.715 -7.457 -2.217 1 97.88 110 ILE A C 1
ATOM 867 O O . ILE A 1 110 ? 0.843 -8.531 -2.805 1 97.88 110 ILE A O 1
ATOM 871 N N . ILE A 1 111 ? 1.676 -6.918 -1.493 1 95.25 111 ILE A N 1
ATOM 872 C CA . ILE A 1 111 ? 2.996 -7.527 -1.383 1 95.25 111 ILE A CA 1
ATOM 873 C C . ILE A 1 111 ? 3.492 -7.43 0.058 1 95.25 111 ILE A C 1
ATOM 875 O O . ILE A 1 111 ? 3.145 -6.488 0.776 1 95.25 111 ILE A O 1
ATOM 879 N N . GLY A 1 112 ? 4.195 -8.438 0.45 1 92 112 GLY A N 1
ATOM 880 C CA . GLY A 1 112 ? 4.797 -8.422 1.773 1 92 112 GLY A CA 1
ATOM 881 C C . GLY A 1 112 ? 6.176 -7.785 1.797 1 92 112 GLY A C 1
ATOM 882 O O . GLY A 1 112 ? 6.918 -7.867 0.817 1 92 112 GLY A O 1
ATOM 883 N N . ASN A 1 113 ? 6.426 -7.148 2.867 1 84.56 113 ASN A N 1
ATOM 884 C CA . ASN A 1 113 ? 7.777 -6.664 3.137 1 84.56 113 ASN A CA 1
ATOM 885 C C . ASN A 1 113 ? 8.383 -7.348 4.355 1 84.56 113 ASN A C 1
ATOM 887 O O . ASN A 1 113 ? 7.957 -7.105 5.488 1 84.56 113 ASN A O 1
ATOM 891 N N . GLU A 1 114 ? 9.117 -8.453 4.035 1 68.88 114 GLU A N 1
ATOM 892 C CA . GLU A 1 114 ? 9.742 -9.203 5.117 1 68.88 114 GLU A CA 1
ATOM 893 C C . GLU A 1 114 ? 10.867 -8.398 5.766 1 68.88 114 GLU A C 1
ATOM 895 O O . GLU A 1 114 ? 11.617 -7.703 5.078 1 68.88 114 GLU A O 1
ATOM 900 N N . ASP A 1 115 ? 10.516 -8.18 7.039 1 56.12 115 ASP A N 1
ATOM 901 C CA . ASP A 1 115 ? 11.625 -7.641 7.816 1 56.12 115 ASP A CA 1
ATOM 902 C C . ASP A 1 115 ? 12.68 -8.711 8.094 1 56.12 115 ASP A C 1
ATOM 904 O O . ASP A 1 115 ? 12.477 -9.594 8.93 1 56.12 115 ASP A O 1
ATOM 908 N N . HIS A 1 116 ? 13.109 -9.453 7.074 1 47.22 116 HIS A N 1
ATOM 909 C CA . HIS A 1 116 ? 14.07 -10.438 7.555 1 47.22 116 HIS A CA 1
ATOM 910 C C . HIS A 1 116 ? 14.891 -9.883 8.719 1 47.22 116 HIS A C 1
ATOM 912 O O . HIS A 1 116 ? 14.859 -8.688 8.992 1 47.22 116 HIS A O 1
ATOM 918 N N . SER A 1 117 ? 16.234 -10.578 8.828 1 42 117 SER A N 1
ATOM 919 C CA . SER A 1 117 ? 17.281 -10.406 9.836 1 42 117 SER A CA 1
ATOM 920 C C . SER A 1 117 ? 17.516 -8.938 10.148 1 42 117 SER A C 1
ATOM 922 O O . SER A 1 117 ? 17.234 -8.07 9.32 1 42 117 SER A O 1
ATOM 924 N N . PHE A 1 118 ? 17.703 -8.602 11.484 1 38.5 118 PHE A N 1
ATOM 925 C CA . PHE A 1 118 ? 18.359 -7.539 12.242 1 38.5 118 PHE A CA 1
ATOM 926 C C . PHE A 1 118 ? 19.344 -6.773 11.367 1 38.5 118 PHE A C 1
ATOM 928 O O . PHE A 1 118 ? 20.109 -5.949 11.859 1 38.5 118 PHE A O 1
ATOM 935 N N . MET A 1 119 ? 19.953 -7.383 10.273 1 41.41 119 MET A N 1
ATOM 936 C CA . MET A 1 119 ? 21.031 -6.457 9.938 1 41.41 119 MET A CA 1
ATOM 937 C C . MET A 1 119 ? 20.469 -5.102 9.516 1 41.41 119 MET A C 1
ATOM 939 O O . MET A 1 119 ? 19.438 -5.031 8.836 1 41.41 119 MET A O 1
ATOM 943 N N . TYR A 1 120 ? 21.125 -4.086 9.938 1 41.59 120 TYR A N 1
ATOM 944 C CA . TYR A 1 120 ? 20.875 -2.652 10.086 1 41.59 120 TYR A CA 1
ATOM 945 C C . TYR A 1 120 ? 20.172 -2.086 8.859 1 41.59 120 TYR A C 1
ATOM 947 O O . TYR A 1 120 ? 19.266 -1.257 8.984 1 41.59 120 TYR A O 1
ATOM 955 N N . LYS A 1 121 ? 20.656 -2.305 7.551 1 46 121 LYS A N 1
ATOM 956 C CA . LYS A 1 121 ? 20.594 -1.27 6.523 1 46 121 LYS A CA 1
ATOM 957 C C . LYS A 1 121 ? 19.344 -1.438 5.648 1 46 121 LYS A C 1
ATOM 959 O O . LYS A 1 121 ? 18.766 -0.453 5.188 1 46 121 LYS A O 1
ATOM 964 N N . ALA A 1 122 ? 19.062 -2.689 5.016 1 51.72 122 ALA A N 1
ATOM 965 C CA . ALA A 1 122 ? 18.125 -2.621 3.895 1 51.72 122 ALA A CA 1
ATOM 966 C C . ALA A 1 122 ? 16.719 -3.006 4.332 1 51.72 122 ALA A C 1
ATOM 968 O O . ALA A 1 122 ? 16.406 -4.191 4.48 1 51.72 122 ALA A O 1
ATOM 969 N N . LEU A 1 123 ? 15.906 -2.447 5.137 1 56.88 123 LEU A N 1
ATOM 970 C CA . LEU A 1 123 ? 14.625 -2.691 5.785 1 56.88 123 LEU A CA 1
ATOM 971 C C . LEU A 1 123 ? 13.531 -2.953 4.75 1 56.88 123 LEU A C 1
ATOM 973 O O . LEU A 1 123 ? 12.531 -3.607 5.047 1 56.88 123 LEU A O 1
ATOM 977 N N . ILE A 1 124 ? 13.766 -2.504 3.527 1 60.16 124 ILE A N 1
ATOM 978 C CA . ILE A 1 124 ? 12.781 -2.869 2.516 1 60.16 124 ILE A CA 1
ATOM 979 C C . ILE A 1 124 ? 13.391 -3.875 1.541 1 60.16 124 ILE A C 1
ATOM 981 O O . ILE A 1 124 ? 14.539 -3.725 1.123 1 60.16 124 ILE A O 1
ATOM 985 N N . GLY A 1 125 ? 12.734 -5.051 1.354 1 74.62 125 GLY A N 1
ATOM 986 C CA . GLY A 1 125 ? 13.18 -6.016 0.359 1 74.62 125 GLY A CA 1
ATOM 987 C C . GLY A 1 125 ? 13.352 -5.41 -1.022 1 74.62 125 GLY A C 1
ATOM 988 O O . GLY A 1 125 ? 12.648 -4.465 -1.381 1 74.62 125 GLY A O 1
ATOM 989 N N . GLU A 1 126 ? 14.25 -5.879 -1.691 1 82.25 126 GLU A N 1
ATOM 990 C CA . GLU A 1 126 ? 14.547 -5.402 -3.039 1 82.25 126 GLU A CA 1
ATOM 991 C C . GLU A 1 126 ? 13.328 -5.523 -3.949 1 82.25 126 GLU A C 1
ATOM 993 O O . GLU A 1 126 ? 13.016 -4.598 -4.699 1 82.25 126 GLU A O 1
ATOM 998 N N . THR A 1 127 ? 12.641 -6.68 -3.844 1 86.31 127 THR A N 1
ATOM 999 C CA . THR A 1 127 ? 11.469 -6.891 -4.688 1 86.31 127 THR A CA 1
ATOM 1000 C C . THR A 1 127 ? 10.391 -5.855 -4.379 1 86.31 127 THR A C 1
ATOM 1002 O O . THR A 1 127 ? 9.867 -5.203 -5.289 1 86.31 127 THR A O 1
ATOM 1005 N N . THR A 1 128 ? 10.125 -5.719 -3.158 1 90 128 THR A N 1
ATOM 1006 C CA . THR A 1 128 ? 9.102 -4.758 -2.756 1 90 128 THR A CA 1
ATOM 1007 C C . THR A 1 128 ? 9.469 -3.35 -3.205 1 90 128 THR A C 1
ATOM 1009 O O . THR A 1 128 ? 8.633 -2.621 -3.742 1 90 128 THR A O 1
ATOM 1012 N N . SER A 1 129 ? 10.695 -3.025 -3.037 1 86.69 129 SER A N 1
ATOM 1013 C CA . SER A 1 129 ? 11.164 -1.701 -3.434 1 86.69 129 SER A CA 1
ATOM 1014 C C . SER A 1 129 ? 10.961 -1.471 -4.93 1 86.69 129 SER A C 1
ATOM 1016 O O . SER A 1 129 ? 10.445 -0.428 -5.34 1 86.69 129 SER A O 1
ATOM 1018 N N . LYS A 1 130 ? 11.328 -2.402 -5.707 1 88.5 130 LYS A N 1
ATOM 1019 C CA . LYS A 1 130 ? 11.242 -2.273 -7.16 1 88.5 130 LYS A CA 1
ATOM 1020 C C . LYS A 1 130 ? 9.789 -2.252 -7.621 1 88.5 130 LYS A C 1
ATOM 1022 O O . LYS A 1 130 ? 9.438 -1.53 -8.555 1 88.5 130 LYS A O 1
ATOM 1027 N N . VAL A 1 131 ? 8.953 -3.002 -6.98 1 92.69 131 VAL A N 1
ATOM 1028 C CA . VAL A 1 131 ? 7.539 -3.031 -7.34 1 92.69 131 VAL A CA 1
ATOM 1029 C C . VAL A 1 131 ? 6.895 -1.682 -7.02 1 92.69 131 VAL A C 1
ATOM 1031 O O . VAL A 1 131 ? 6.168 -1.123 -7.844 1 92.69 131 VAL A O 1
ATOM 1034 N N . VAL A 1 132 ? 7.211 -1.189 -5.91 1 91.62 132 VAL A N 1
ATOM 1035 C CA . VAL A 1 132 ? 6.652 0.098 -5.504 1 91.62 132 VAL A CA 1
ATOM 1036 C C . VAL A 1 132 ? 7.121 1.188 -6.469 1 91.62 132 VAL A C 1
ATOM 1038 O O . VAL A 1 132 ? 6.344 2.072 -6.836 1 91.62 132 VAL A O 1
ATOM 1041 N N . LYS A 1 133 ? 8.25 1.067 -6.879 1 87.56 133 LYS A N 1
ATOM 1042 C CA . LYS A 1 133 ? 8.836 2.072 -7.758 1 87.56 133 LYS A CA 1
ATOM 1043 C C . LYS A 1 133 ? 8.227 2.014 -9.156 1 87.56 133 LYS A C 1
ATOM 1045 O O . LYS A 1 133 ? 8.008 3.051 -9.789 1 87.56 133 LYS A O 1
ATOM 1050 N N . ARG A 1 134 ? 7.887 0.839 -9.586 1 89.5 134 ARG A N 1
ATOM 1051 C CA . ARG A 1 134 ? 7.605 0.661 -11.008 1 89.5 134 ARG A CA 1
ATOM 1052 C C . ARG A 1 134 ? 6.109 0.501 -11.25 1 89.5 134 ARG A C 1
ATOM 1054 O O . ARG A 1 134 ? 5.633 0.703 -12.367 1 89.5 134 ARG A O 1
ATOM 1061 N N . ALA A 1 135 ? 5.453 0.107 -10.266 1 92.31 135 ALA A N 1
ATOM 1062 C CA . ALA A 1 135 ? 4.035 -0.186 -10.453 1 92.31 135 ALA A CA 1
ATOM 1063 C C . ALA A 1 135 ? 3.264 1.068 -10.859 1 92.31 135 ALA A C 1
ATOM 1065 O O . ALA A 1 135 ? 3.543 2.162 -10.359 1 92.31 135 ALA A O 1
ATOM 1066 N N . LYS A 1 136 ? 2.223 0.905 -11.664 1 90.75 136 LYS A N 1
ATOM 1067 C CA . LYS A 1 136 ? 1.375 2 -12.125 1 90.75 136 LYS A CA 1
ATOM 1068 C C . LYS A 1 136 ? 0 1.945 -11.469 1 90.75 136 LYS A C 1
ATOM 1070 O O . LYS A 1 136 ? -0.878 2.75 -11.781 1 90.75 136 LYS A O 1
ATOM 1075 N N . ILE A 1 137 ? -0.15 1.015 -10.633 1 94.44 137 ILE A N 1
ATOM 1076 C CA . ILE A 1 137 ? -1.384 0.866 -9.867 1 94.44 137 ILE A CA 1
ATOM 1077 C C . ILE A 1 137 ? -1.067 0.859 -8.375 1 94.44 137 ILE A C 1
ATOM 1079 O O . ILE A 1 137 ? 0.085 0.671 -7.98 1 94.44 137 ILE A O 1
ATOM 1083 N N . PRO A 1 138 ? -2.023 1.044 -7.484 1 96.94 138 PRO A N 1
ATOM 1084 C CA . PRO A 1 138 ? -1.801 1.059 -6.039 1 96.94 138 PRO A CA 1
ATOM 1085 C C . PRO A 1 138 ? -1.162 -0.23 -5.527 1 96.94 138 PRO A C 1
ATOM 1087 O O .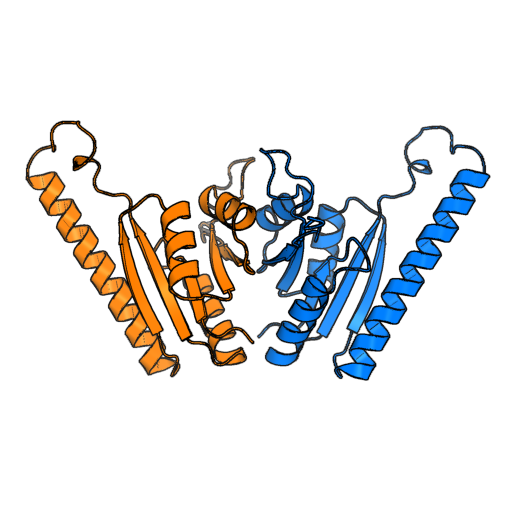 PRO A 1 138 ? -1.469 -1.316 -6.027 1 96.94 138 PRO A O 1
ATOM 1090 N N . ILE A 1 139 ? -0.321 -0.066 -4.504 1 97.12 139 ILE A N 1
ATOM 1091 C CA . ILE A 1 139 ? 0.361 -1.191 -3.873 1 97.12 139 ILE A CA 1
ATOM 1092 C C . ILE A 1 139 ? 0.112 -1.166 -2.367 1 97.12 139 ILE A C 1
ATOM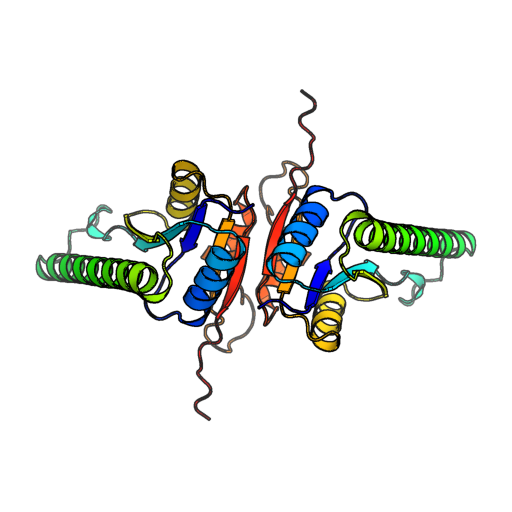 1094 O O . ILE A 1 139 ? 0.35 -0.151 -1.708 1 97.12 139 ILE A O 1
ATOM 1098 N N . LEU A 1 140 ? -0.397 -2.232 -1.901 1 97.75 140 LEU A N 1
ATOM 1099 C CA . LEU A 1 140 ? -0.51 -2.408 -0.458 1 97.75 140 LEU A CA 1
ATOM 1100 C C . LEU A 1 140 ? 0.644 -3.248 0.08 1 97.75 140 LEU A C 1
ATOM 1102 O O . LEU A 1 140 ? 0.762 -4.43 -0.248 1 97.75 140 LEU A O 1
ATOM 1106 N N . VAL A 1 141 ? 1.468 -2.633 0.825 1 95.44 141 VAL A N 1
ATOM 1107 C CA . VAL A 1 141 ? 2.625 -3.301 1.408 1 95.44 141 VAL A CA 1
ATOM 1108 C C . VAL A 1 141 ? 2.301 -3.75 2.832 1 95.44 141 VAL A C 1
ATOM 1110 O O . VAL A 1 141 ? 1.896 -2.939 3.668 1 95.44 141 VAL A O 1
ATOM 1113 N N . ILE A 1 142 ? 2.494 -5.027 3.07 1 94.62 142 ILE A N 1
ATOM 1114 C CA . ILE A 1 142 ? 2.207 -5.605 4.379 1 94.62 142 ILE A CA 1
ATOM 1115 C C . ILE A 1 142 ? 3.514 -5.879 5.117 1 94.62 142 ILE A C 1
ATOM 1117 O O . ILE A 1 142 ? 4.32 -6.699 4.68 1 94.62 142 ILE A O 1
ATOM 1121 N N . PRO A 1 143 ? 3.725 -5.184 6.223 1 88.94 143 PRO A N 1
ATOM 1122 C CA . PRO A 1 143 ? 4.891 -5.543 7.031 1 88.94 143 PRO A CA 1
ATOM 1123 C C . PRO A 1 143 ? 4.805 -6.957 7.602 1 88.94 143 PRO A C 1
ATOM 1125 O O . PRO A 1 143 ? 3.793 -7.316 8.211 1 88.94 143 PRO A O 1
ATOM 1128 N N . MET A 1 144 ? 5.855 -7.734 7.27 1 80.81 144 MET A N 1
ATOM 1129 C CA . MET A 1 144 ? 5.891 -9.125 7.711 1 80.81 144 MET A CA 1
ATOM 1130 C C . MET A 1 144 ? 6.902 -9.312 8.836 1 80.81 144 MET A C 1
ATOM 1132 O O . MET A 1 144 ? 8.008 -8.766 8.781 1 80.81 144 MET A O 1
ATOM 1136 N N . VAL A 1 145 ? 6.492 -9.328 10.18 1 64.38 145 VAL A N 1
ATOM 1137 C CA . VAL A 1 145 ? 7.402 -9.531 11.297 1 64.38 145 VAL A CA 1
ATOM 1138 C C . VAL A 1 145 ? 7.816 -11 11.367 1 64.38 145 VAL A C 1
ATOM 1140 O O . VAL A 1 145 ? 6.969 -11.891 11.281 1 64.38 145 VAL A O 1
ATOM 1143 N N . THR A 1 146 ? 9.008 -11.266 10.914 1 56.38 146 THR A N 1
ATOM 1144 C CA . THR A 1 146 ? 9.453 -12.633 11.141 1 56.38 146 THR A CA 1
ATOM 1145 C C . THR A 1 146 ? 9.633 -12.906 12.633 1 56.38 146 THR A C 1
ATOM 1147 O O . THR A 1 146 ? 9.891 -11.984 13.414 1 56.38 146 THR A O 1
ATOM 1150 N N . GLY A 1 147 ? 8.633 -13.438 13.328 1 48.22 147 GLY A N 1
ATOM 1151 C CA . GLY A 1 147 ? 8.633 -13.891 14.711 1 48.22 147 GLY A CA 1
ATOM 1152 C C . GLY A 1 147 ? 10.023 -14.211 15.234 1 48.22 147 GLY A C 1
ATOM 1153 O O . GLY A 1 147 ? 10.164 -14.867 16.266 1 48.22 147 GLY A O 1
ATOM 1154 N N . ASP A 1 148 ? 11.188 -13.82 14.93 1 44.62 148 ASP A N 1
ATOM 1155 C CA . ASP A 1 148 ? 12.195 -14.359 15.836 1 44.62 148 ASP A CA 1
ATOM 1156 C C . ASP A 1 148 ? 11.992 -13.844 17.266 1 44.62 148 ASP A C 1
ATOM 1158 O O . ASP A 1 148 ? 12.477 -12.766 17.609 1 44.62 148 ASP A O 1
ATOM 1162 N N . SER A 1 149 ? 10.867 -13.414 17.719 1 37.47 149 SER A N 1
ATOM 1163 C CA . SER A 1 149 ? 10.93 -13.133 19.156 1 37.47 149 SER A CA 1
ATOM 1164 C C . SER A 1 149 ? 11.305 -14.375 19.953 1 37.47 149 SER A C 1
ATOM 1166 O O . SER A 1 149 ? 10.453 -14.984 20.594 1 37.47 149 SER A O 1
ATOM 1168 N N . LYS A 1 150 ? 12.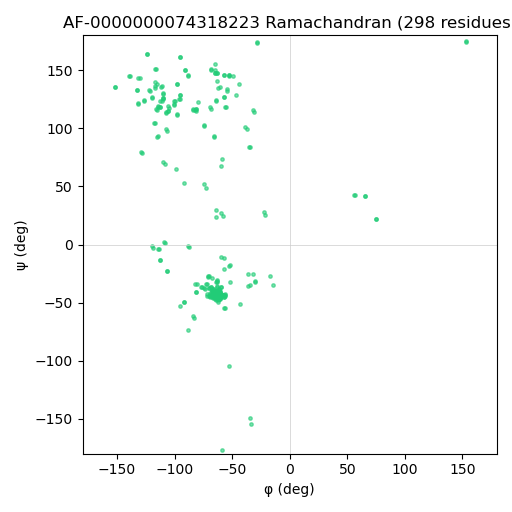016 -15.43 19.562 1 33.69 150 LYS A N 1
ATOM 1169 C CA . LYS A 1 150 ? 12.453 -16.297 20.656 1 33.69 150 LYS A CA 1
ATOM 1170 C C . LYS A 1 150 ? 13.297 -15.531 21.656 1 33.69 150 LYS A C 1
ATOM 1172 O O . LYS A 1 150 ? 14.383 -15.039 21.328 1 33.69 150 LYS A O 1
ATOM 1177 N N . ASP A 1 151 ? 12.75 -14.648 22.516 1 29.66 151 ASP A N 1
ATOM 1178 C CA . ASP A 1 151 ? 13.398 -14.703 23.828 1 29.66 151 ASP A CA 1
ATOM 1179 C C . ASP A 1 151 ? 13.227 -16.078 24.469 1 29.66 151 ASP A C 1
ATOM 1181 O O . ASP A 1 151 ? 12.172 -16.703 24.344 1 29.66 151 ASP A O 1
ATOM 1185 N N . MET B 1 1 ? -10.164 -5.262 9.891 1 78.81 1 MET B N 1
ATOM 1186 C CA . MET B 1 1 ? -10.781 -3.98 9.555 1 78.81 1 MET B CA 1
ATOM 1187 C C . MET B 1 1 ? -9.828 -2.824 9.844 1 78.81 1 MET B C 1
ATOM 1189 O O . MET B 1 1 ? -8.984 -2.924 10.734 1 78.81 1 MET B O 1
ATOM 1193 N N . PHE B 1 2 ? -9.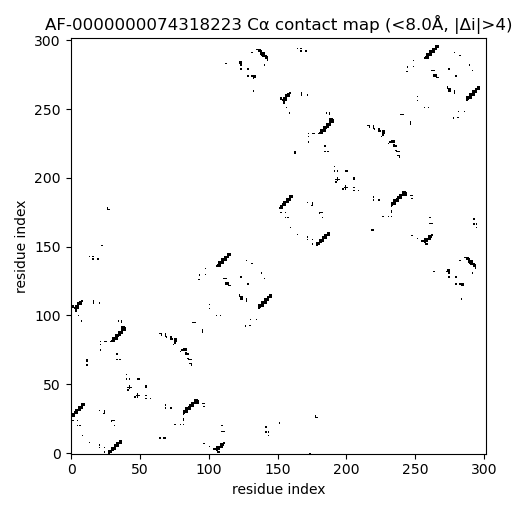719 -1.838 8.805 1 92.25 2 PHE B N 1
ATOM 1194 C CA . PHE B 1 2 ? -8.977 -0.606 9.062 1 92.25 2 PHE B CA 1
ATOM 1195 C C . PHE B 1 2 ? -9.859 0.418 9.766 1 92.25 2 PHE B C 1
ATOM 1197 O O . PHE B 1 2 ? -10.883 0.848 9.211 1 92.25 2 PHE B O 1
ATOM 1204 N N . ASN B 1 3 ? -9.477 0.766 11.008 1 96.44 3 ASN B N 1
ATOM 1205 C CA . ASN B 1 3 ? -10.289 1.719 11.758 1 96.44 3 ASN B CA 1
ATOM 1206 C C . ASN B 1 3 ? -9.805 3.15 11.555 1 96.44 3 ASN B C 1
ATOM 1208 O O . ASN B 1 3 ? -10.602 4.047 11.281 1 96.44 3 ASN B O 1
ATOM 1212 N N . ASN B 1 4 ? -8.547 3.324 11.727 1 98.5 4 ASN B N 1
ATOM 1213 C CA . ASN B 1 4 ? -7.91 4.621 11.547 1 98.5 4 ASN B CA 1
ATOM 1214 C C . ASN B 1 4 ? -6.934 4.609 10.367 1 98.5 4 ASN B C 1
ATOM 1216 O O . ASN B 1 4 ? -5.945 3.873 10.383 1 98.5 4 ASN B O 1
ATOM 1220 N N . ILE B 1 5 ? -7.219 5.434 9.391 1 98.75 5 ILE B N 1
ATOM 1221 C CA . ILE B 1 5 ? -6.367 5.52 8.211 1 98.75 5 ILE B CA 1
ATOM 1222 C C . ILE B 1 5 ? -5.656 6.871 8.188 1 98.75 5 ILE B C 1
ATOM 1224 O O . ILE B 1 5 ? -6.301 7.922 8.25 1 98.75 5 ILE B O 1
ATOM 1228 N N . VAL B 1 6 ? -4.371 6.805 8.141 1 98.62 6 VAL B N 1
ATOM 1229 C CA . VAL B 1 6 ? -3.566 8.016 7.988 1 98.62 6 VAL B CA 1
ATOM 1230 C C . VAL B 1 6 ? -3.23 8.227 6.516 1 98.62 6 VAL B C 1
ATOM 1232 O O . VAL B 1 6 ? -2.777 7.305 5.832 1 98.62 6 VAL B O 1
ATOM 1235 N N . VAL B 1 7 ? -3.502 9.391 6.086 1 97.75 7 VAL B N 1
ATOM 1236 C CA . VAL B 1 7 ? -3.154 9.797 4.727 1 97.75 7 VAL B CA 1
ATOM 1237 C C . VAL B 1 7 ? -2.074 10.883 4.773 1 97.75 7 VAL B C 1
ATOM 1239 O O . VAL B 1 7 ? -2.287 11.953 5.34 1 97.75 7 VAL B O 1
ATOM 1242 N N . ALA B 1 8 ? -0.934 10.562 4.184 1 96.19 8 ALA B N 1
ATOM 1243 C CA . ALA B 1 8 ? 0.144 11.547 4.105 1 96.19 8 ALA B CA 1
ATOM 1244 C C . ALA B 1 8 ? -0.071 12.508 2.939 1 96.19 8 ALA B C 1
ATOM 1246 O O . ALA B 1 8 ? 0.019 12.109 1.775 1 96.19 8 ALA B O 1
ATOM 1247 N N . ILE B 1 9 ? -0.262 13.734 3.32 1 92.62 9 ILE B N 1
ATOM 1248 C CA . ILE B 1 9 ? -0.557 14.742 2.309 1 92.62 9 ILE B CA 1
ATOM 1249 C C . ILE B 1 9 ? 0.658 15.648 2.111 1 92.62 9 ILE B C 1
ATOM 1251 O O . ILE B 1 9 ? 1.153 16.25 3.068 1 92.62 9 ILE B O 1
ATOM 1255 N N . ASP B 1 10 ? 1.268 15.602 0.945 1 79.38 10 ASP B N 1
ATOM 1256 C CA . ASP B 1 10 ? 2.344 16.547 0.633 1 79.38 10 ASP B CA 1
ATOM 1257 C C . ASP B 1 10 ? 1.785 17.859 0.109 1 79.38 10 ASP B C 1
ATOM 1259 O O . ASP B 1 10 ? 2.143 18.938 0.605 1 79.38 10 ASP B O 1
ATOM 1263 N N . ASP B 1 11 ? 1.071 17.609 -1.095 1 70 11 ASP B N 1
ATOM 1264 C CA . ASP B 1 11 ? 0.401 18.766 -1.678 1 70 11 ASP B CA 1
ATOM 1265 C C . ASP B 1 11 ? -1.112 18.562 -1.707 1 70 11 ASP B C 1
ATOM 1267 O O . ASP B 1 11 ? -1.594 17.438 -1.825 1 70 11 ASP B O 1
ATOM 1271 N N . VAL B 1 12 ? -1.769 19.594 -1.421 1 60.25 12 VAL B N 1
ATOM 1272 C CA . VAL B 1 12 ? -3.223 19.562 -1.312 1 60.25 12 VAL B CA 1
ATOM 1273 C C . VAL B 1 12 ? -3.834 19.125 -2.639 1 60.25 12 VAL B C 1
ATOM 1275 O O . VAL B 1 12 ? -4.941 18.578 -2.666 1 60.25 12 VAL B O 1
ATOM 1278 N N . ASP B 1 13 ? -3.078 19.078 -3.629 1 65.75 13 ASP B N 1
ATOM 1279 C CA . ASP B 1 13 ? -3.693 18.734 -4.906 1 65.75 13 ASP B CA 1
ATOM 1280 C C . ASP B 1 13 ? -3.291 17.328 -5.355 1 65.75 13 ASP B C 1
ATOM 1282 O O . ASP B 1 13 ? -2.508 17.172 -6.293 1 65.75 13 ASP B O 1
ATOM 1286 N N . SER B 1 14 ? -3.799 16.375 -4.625 1 80.56 14 SER B N 1
ATOM 1287 C CA . SER B 1 14 ? -3.574 14.984 -5.016 1 80.56 14 SER B CA 1
ATOM 1288 C C . SER B 1 14 ? -4.887 14.211 -5.078 1 80.56 14 SER B C 1
ATOM 1290 O O . SER B 1 14 ? -5.148 13.359 -4.223 1 80.56 14 SER B O 1
ATOM 1292 N N . PRO B 1 15 ? -5.637 14.398 -6.172 1 86.81 15 PRO B N 1
ATOM 1293 C CA . PRO B 1 15 ? -6.965 13.781 -6.254 1 86.81 15 PRO B CA 1
ATOM 1294 C C . PRO B 1 15 ? -6.918 12.258 -6.168 1 86.81 15 PRO B C 1
ATOM 1296 O O . PRO B 1 15 ? -7.777 11.648 -5.527 1 86.81 15 PRO B O 1
ATOM 1299 N N . ALA B 1 16 ? -5.953 11.656 -6.816 1 89.06 16 ALA B N 1
ATOM 1300 C CA . ALA B 1 16 ? -5.859 10.203 -6.793 1 89.06 16 ALA B CA 1
ATOM 1301 C C . ALA B 1 16 ? -5.645 9.688 -5.375 1 89.06 16 ALA B C 1
ATOM 1303 O O . ALA B 1 16 ? -6.207 8.664 -4.984 1 89.06 16 ALA B O 1
ATOM 1304 N N . LEU B 1 17 ? -4.859 10.406 -4.629 1 93.31 17 LEU B N 1
ATOM 1305 C CA . LEU B 1 17 ? -4.574 10.047 -3.246 1 93.31 17 LEU B CA 1
ATOM 1306 C C . LEU B 1 17 ? -5.828 10.148 -2.387 1 93.31 17 LEU B C 1
ATOM 1308 O O . LEU B 1 17 ? -6.156 9.219 -1.644 1 93.31 17 LEU B O 1
ATOM 1312 N N . ILE B 1 18 ? -6.547 11.219 -2.555 1 94.5 18 ILE B N 1
ATOM 1313 C CA . ILE B 1 18 ? -7.746 11.477 -1.765 1 94.5 18 ILE B CA 1
ATOM 1314 C C . ILE B 1 18 ? -8.844 10.492 -2.154 1 94.5 18 ILE B C 1
ATOM 1316 O O . ILE B 1 18 ? -9.523 9.93 -1.287 1 94.5 18 ILE B O 1
ATOM 1320 N N . ASP B 1 19 ? -8.984 10.289 -3.408 1 94.88 19 ASP B N 1
ATOM 1321 C CA . ASP B 1 19 ? -9.977 9.328 -3.885 1 94.88 19 ASP B CA 1
ATOM 1322 C C . ASP B 1 19 ? -9.719 7.941 -3.312 1 94.88 19 ASP B C 1
ATOM 1324 O O . ASP B 1 19 ? -10.656 7.25 -2.896 1 94.88 19 ASP B O 1
ATOM 1328 N N . SER B 1 20 ? -8.477 7.562 -3.314 1 95.5 20 SER B N 1
ATOM 1329 C CA . SER B 1 20 ? -8.117 6.258 -2.771 1 95.5 20 SER B CA 1
ATOM 1330 C C . SER B 1 20 ? -8.414 6.18 -1.276 1 95.5 20 SER B C 1
ATOM 1332 O O . SER B 1 20 ? -8.891 5.152 -0.782 1 95.5 20 SER B O 1
ATOM 1334 N N . ALA B 1 21 ? -8.141 7.254 -0.597 1 97.31 21 ALA B N 1
ATOM 1335 C CA . ALA B 1 21 ? -8.406 7.316 0.837 1 97.31 21 ALA B CA 1
ATOM 1336 C C . ALA B 1 21 ? -9.898 7.184 1.125 1 97.31 21 ALA B C 1
ATOM 1338 O O . ALA B 1 21 ? -10.297 6.434 2.018 1 97.31 21 ALA B O 1
ATOM 1339 N N . ILE B 1 22 ? -10.656 7.855 0.351 1 97.75 22 ILE B N 1
ATOM 1340 C CA . ILE B 1 22 ? -12.109 7.812 0.516 1 97.75 22 ILE B CA 1
ATOM 1341 C C . ILE B 1 22 ? -12.617 6.402 0.24 1 97.75 22 ILE B C 1
ATOM 1343 O O . ILE B 1 22 ? -13.43 5.867 1.003 1 97.75 22 ILE B O 1
ATOM 1347 N N . LYS B 1 23 ? -12.148 5.828 -0.826 1 97.25 23 LYS B N 1
ATOM 1348 C CA . LYS B 1 23 ? -12.547 4.469 -1.186 1 97.25 23 LYS B CA 1
ATOM 1349 C C . LYS B 1 23 ? -12.234 3.488 -0.056 1 97.25 23 LYS B C 1
ATOM 1351 O O . LYS B 1 23 ? -13.086 2.67 0.31 1 97.25 23 LYS B O 1
ATOM 1356 N N . GLN B 1 24 ? -11.07 3.609 0.491 1 98 24 GLN B N 1
ATOM 1357 C CA . GLN B 1 24 ? -10.664 2.744 1.595 1 98 24 GLN B CA 1
ATOM 1358 C C . GLN B 1 24 ? -11.531 2.99 2.828 1 98 24 GLN B C 1
ATOM 1360 O O . GLN B 1 24 ? -12.008 2.043 3.457 1 98 24 GLN B O 1
ATOM 1365 N N . ALA B 1 25 ? -11.75 4.227 3.139 1 98.31 25 ALA B N 1
ATOM 1366 C CA . ALA B 1 25 ? -12.508 4.574 4.336 1 98.31 25 ALA B CA 1
ATOM 1367 C C . ALA B 1 25 ? -13.953 4.09 4.227 1 98.31 25 ALA B C 1
ATOM 1369 O O . ALA B 1 25 ? -14.531 3.609 5.207 1 98.31 25 ALA B O 1
ATOM 1370 N N . LYS B 1 26 ? -14.516 4.211 3.092 1 97.81 26 LYS B N 1
ATOM 1371 C CA . LYS B 1 26 ? -15.883 3.742 2.881 1 97.81 26 LYS B CA 1
ATOM 1372 C C . LYS B 1 26 ? -15.969 2.223 2.986 1 97.81 26 LYS B C 1
ATOM 1374 O O . LYS B 1 26 ? -16.891 1.688 3.6 1 97.81 26 LYS B O 1
ATOM 1379 N N . ALA B 1 27 ? -15.078 1.585 2.414 1 97.12 27 ALA B N 1
ATOM 1380 C CA . ALA B 1 27 ? -15.094 0.125 2.383 1 97.12 27 ALA B CA 1
ATOM 1381 C C . ALA B 1 27 ? -14.977 -0.455 3.791 1 97.12 27 ALA B C 1
ATOM 1383 O O . ALA B 1 27 ? -15.539 -1.513 4.082 1 97.12 27 ALA B O 1
ATOM 1384 N N . PHE B 1 28 ? -14.258 0.28 4.668 1 97.38 28 PHE B N 1
ATOM 1385 C CA . PHE B 1 28 ? -13.938 -0.314 5.961 1 97.38 28 PHE B CA 1
ATOM 1386 C C . PHE B 1 28 ? -14.648 0.424 7.09 1 97.38 28 PHE B C 1
ATOM 1388 O O . PHE B 1 28 ? -14.555 0.03 8.25 1 97.38 28 PHE B O 1
ATOM 1395 N N . GLY B 1 29 ? -15.344 1.493 6.73 1 97.5 29 GLY B N 1
ATOM 1396 C CA . GLY B 1 29 ? -15.953 2.299 7.777 1 97.5 29 GLY B CA 1
ATOM 1397 C C . GLY B 1 29 ? -14.938 2.979 8.68 1 97.5 29 GLY B C 1
ATOM 1398 O O . GLY B 1 29 ? -15.102 3.014 9.898 1 97.5 29 GLY B O 1
ATOM 1399 N N . SER B 1 30 ? -13.906 3.492 8.07 1 98.31 30 SER B N 1
ATOM 1400 C CA . SER B 1 30 ? -12.766 4.02 8.812 1 98.31 30 SER B CA 1
ATOM 1401 C C . SER B 1 30 ? -12.891 5.527 9.016 1 98.31 30 SER B C 1
ATOM 1403 O O . SER B 1 30 ? -13.656 6.195 8.312 1 98.31 30 SER B O 1
ATOM 1405 N N . GLU B 1 31 ? -12.141 5.988 9.977 1 98.62 31 GLU B N 1
ATOM 1406 C CA . GLU B 1 31 ? -11.852 7.414 10.07 1 98.62 31 GLU B CA 1
ATOM 1407 C C . GLU B 1 31 ? -10.578 7.777 9.312 1 98.62 31 GLU B C 1
ATOM 1409 O O . GLU B 1 31 ? -9.648 6.969 9.227 1 98.62 31 GLU B O 1
ATOM 1414 N N . LEU B 1 32 ? -10.602 9 8.836 1 98.62 32 LEU B N 1
ATOM 1415 C CA . LEU B 1 32 ? -9.438 9.469 8.078 1 98.62 32 LEU B CA 1
ATOM 1416 C C . LEU B 1 32 ? -8.688 10.539 8.852 1 98.62 32 LEU B C 1
ATOM 1418 O O . LEU B 1 32 ? -9.297 11.422 9.461 1 98.62 32 LEU B O 1
ATOM 1422 N N . TRP B 1 33 ? -7.379 10.398 8.836 1 98.62 33 TRP B N 1
ATOM 1423 C CA . TRP B 1 33 ? -6.477 11.43 9.336 1 98.62 33 TRP B CA 1
ATOM 1424 C C . TRP B 1 33 ? -5.574 11.953 8.219 1 98.62 33 TRP B C 1
ATOM 1426 O O . TRP B 1 33 ? -4.633 11.273 7.805 1 98.62 33 TRP B O 1
ATOM 1436 N N . LEU B 1 34 ? -5.91 13.172 7.754 1 97.44 34 LEU B N 1
ATOM 1437 C CA . LEU B 1 34 ? -5.055 13.844 6.785 1 97.44 34 LEU B CA 1
ATOM 1438 C C . LEU B 1 34 ? -3.881 14.531 7.48 1 97.44 34 LEU B C 1
ATOM 1440 O O . LEU B 1 34 ? -4.074 15.461 8.266 1 97.44 34 LEU B O 1
ATOM 1444 N N . ILE B 1 35 ? -2.695 14.07 7.16 1 96.88 35 ILE B N 1
ATOM 1445 C CA . ILE B 1 35 ? -1.533 14.617 7.855 1 96.88 35 ILE B CA 1
ATOM 1446 C C . ILE B 1 35 ? -0.591 15.273 6.848 1 96.88 35 ILE B C 1
ATOM 1448 O O . ILE B 1 35 ? -0.222 14.664 5.844 1 96.88 35 ILE B O 1
ATOM 1452 N N . HIS B 1 36 ? -0.281 16.438 7.109 1 94.81 36 HIS B N 1
ATOM 1453 C CA . HIS B 1 36 ? 0.749 17.172 6.391 1 94.81 36 HIS B CA 1
ATOM 1454 C C . HIS B 1 36 ? 1.911 17.531 7.312 1 94.81 36 HIS B C 1
ATOM 1456 O O . HIS B 1 36 ? 1.731 18.266 8.289 1 94.81 36 HIS B O 1
ATOM 1462 N N . VAL B 1 37 ? 3.064 16.984 6.977 1 92.75 37 VAL B N 1
ATOM 1463 C CA . VAL B 1 37 ? 4.262 17.266 7.758 1 92.75 37 VAL B CA 1
ATOM 1464 C C . VAL B 1 37 ? 5.109 18.312 7.043 1 92.75 37 VAL B C 1
ATOM 1466 O O . VAL B 1 37 ? 5.457 18.156 5.871 1 92.75 37 VAL B O 1
ATOM 1469 N N . THR B 1 38 ? 5.414 19.391 7.645 1 86.75 38 THR B N 1
ATOM 1470 C CA . THR B 1 38 ? 6.219 20.469 7.074 1 86.75 38 THR B CA 1
ATOM 1471 C C . THR B 1 38 ? 7.512 20.656 7.867 1 86.75 38 THR B C 1
ATOM 1473 O O . THR B 1 38 ? 7.578 20.297 9.047 1 86.75 38 THR B O 1
ATOM 1476 N N . PHE B 1 39 ? 8.633 20.797 7.051 1 74.38 39 PHE B N 1
ATOM 1477 C CA . PHE B 1 39 ? 9.883 21.062 7.75 1 74.38 39 PHE B CA 1
ATOM 1478 C C . PHE B 1 39 ? 9.805 22.359 8.539 1 74.38 39 PHE B C 1
ATOM 1480 O O . PHE B 1 39 ? 9.156 23.312 8.102 1 74.38 39 PHE B O 1
ATOM 1487 N N . PRO B 1 40 ? 10.344 22.141 9.781 1 59.75 40 PRO B N 1
ATOM 1488 C CA . PRO B 1 40 ? 10.375 23.391 10.539 1 59.75 40 PRO B CA 1
ATOM 1489 C C . PRO B 1 40 ? 11.102 24.516 9.789 1 59.75 40 PRO B C 1
ATOM 1491 O O . PRO B 1 40 ? 11.961 24.234 8.945 1 59.75 40 PRO B O 1
ATOM 1494 N N . ASP B 1 41 ? 10.656 25.594 9.68 1 52.91 41 ASP B N 1
ATOM 1495 C CA . ASP B 1 41 ? 11.352 26.781 9.188 1 52.91 41 ASP B CA 1
ATOM 1496 C C . ASP B 1 41 ? 12.844 26.719 9.516 1 52.91 41 ASP B C 1
ATOM 1498 O O . ASP B 1 41 ? 13.219 26.297 10.609 1 52.91 41 ASP B O 1
ATOM 1502 N N . PRO B 1 42 ? 13.68 26.625 8.508 1 49.53 42 PRO B N 1
ATOM 1503 C CA . PRO B 1 42 ? 15.102 26.781 8.805 1 49.53 42 PRO B CA 1
ATOM 1504 C C . PRO B 1 42 ? 15.359 27.703 10 1 49.53 42 PRO B C 1
ATOM 1506 O O . PRO B 1 42 ? 16.484 27.766 10.5 1 49.53 42 PRO B O 1
ATOM 1509 N N . ASP B 1 43 ? 14.477 28.688 10.141 1 46.88 43 ASP B N 1
ATOM 1510 C CA . ASP B 1 43 ? 14.945 29.578 11.188 1 46.88 43 ASP B CA 1
ATOM 1511 C C . ASP B 1 43 ? 15.289 28.812 12.461 1 46.88 43 ASP B C 1
ATOM 1513 O O . ASP B 1 43 ? 15.766 29.391 13.438 1 46.88 43 ASP B O 1
ATOM 1517 N N . PHE B 1 44 ? 14.844 27.625 12.609 1 44.25 44 PHE B N 1
ATOM 1518 C CA . PHE B 1 44 ? 15.242 27.016 13.875 1 44.25 44 PHE B CA 1
ATOM 1519 C C . PHE B 1 44 ? 16.688 26.562 13.828 1 44.25 44 PHE B C 1
ATOM 1521 O O . PHE B 1 44 ? 17.219 26.031 14.812 1 44.25 44 PHE B O 1
ATOM 1528 N N . VAL B 1 45 ? 17.203 26.031 12.641 1 43.19 45 VAL B N 1
ATOM 1529 C CA . VAL B 1 45 ? 18.641 25.812 12.82 1 43.19 45 VAL B CA 1
ATOM 1530 C C . VAL B 1 45 ? 19.344 27.156 13.008 1 43.19 45 VAL B C 1
ATOM 1532 O O . VAL B 1 45 ? 18.828 28.203 12.586 1 43.19 45 VAL B O 1
ATOM 1535 N N . GLY B 1 46 ? 20.484 27.281 13.641 1 42.94 46 GLY B N 1
ATOM 1536 C CA . GLY B 1 46 ? 21.391 28.344 14.039 1 42.94 46 GLY B CA 1
ATOM 1537 C C . GLY B 1 46 ? 21.484 29.469 13.023 1 42.94 46 GLY B C 1
ATOM 1538 O O . GLY B 1 46 ? 22.328 30.344 13.133 1 42.94 46 GLY B O 1
ATOM 1539 N N . TYR B 1 47 ? 21.188 29.125 11.773 1 45.53 47 TYR B N 1
ATOM 1540 C CA . TYR B 1 47 ? 21.562 30.281 10.969 1 45.53 47 TYR B CA 1
ATOM 1541 C C . TYR B 1 47 ? 20.641 31.453 11.242 1 45.53 47 TYR B C 1
ATOM 1543 O O . TYR B 1 47 ? 19.516 31.266 11.727 1 45.53 47 TYR B O 1
ATOM 1551 N N . ASP B 1 48 ? 21.078 32.688 11.109 1 47.28 48 ASP B N 1
ATOM 1552 C CA . ASP B 1 48 ? 20.453 34 11.258 1 47.28 48 ASP B CA 1
ATOM 1553 C C . ASP B 1 48 ? 19.016 33.969 10.711 1 47.28 48 ASP B C 1
ATOM 1555 O O . ASP B 1 48 ? 18.797 33.562 9.57 1 47.28 48 ASP B O 1
ATOM 1559 N N . PRO B 1 49 ? 18.062 33.875 11.625 1 52.66 49 PRO B N 1
ATOM 1560 C CA . PRO B 1 49 ? 16.688 34.062 11.133 1 52.66 49 PRO B CA 1
ATOM 1561 C C . PRO B 1 49 ? 16.609 35.094 10.016 1 52.66 49 PRO B C 1
ATOM 1563 O O . PRO B 1 49 ? 17.188 36.188 10.125 1 52.66 49 PRO B O 1
ATOM 1566 N N . GLY B 1 50 ? 16.875 34.656 8.789 1 53.34 50 GLY B N 1
ATOM 1567 C CA . GLY B 1 50 ? 16.766 35.656 7.758 1 53.34 50 GLY B CA 1
ATOM 1568 C C . GLY B 1 50 ? 15.773 36.75 8.094 1 53.34 50 GLY B C 1
ATOM 1569 O O . GLY B 1 50 ? 15.219 36.781 9.195 1 53.34 50 GLY B O 1
ATOM 1570 N N . PRO B 1 51 ? 15.719 37.812 7.234 1 55.75 51 PRO B N 1
ATOM 1571 C CA . PRO B 1 51 ? 14.898 39 7.535 1 55.75 51 PRO B CA 1
ATOM 1572 C C . PRO B 1 51 ? 13.445 38.625 7.863 1 55.75 51 PRO B C 1
ATOM 1574 O O . PRO B 1 51 ? 12.969 37.562 7.477 1 55.75 51 PRO B O 1
ATOM 1577 N N . GLN B 1 52 ? 12.805 39.312 8.742 1 52.88 52 GLN B N 1
ATOM 1578 C CA . GLN B 1 52 ? 11.438 39.25 9.25 1 52.88 52 GLN B CA 1
ATOM 1579 C C . GLN B 1 52 ? 10.461 38.844 8.148 1 52.88 52 GLN B C 1
ATOM 1581 O O . GLN B 1 52 ? 9.5 38.125 8.406 1 52.88 52 GLN B O 1
ATOM 1586 N N . PHE B 1 53 ? 10.727 39.281 6.949 1 50.88 53 PHE B N 1
ATOM 1587 C CA . PHE B 1 53 ? 9.781 39.062 5.863 1 50.88 53 PHE B CA 1
ATOM 1588 C C . PHE B 1 53 ? 9.742 37.594 5.461 1 50.88 53 PHE B C 1
ATOM 1590 O O . PHE B 1 53 ? 8.695 37.094 5.066 1 50.88 53 PHE B O 1
ATOM 1597 N N . ILE B 1 54 ? 10.844 36.938 5.668 1 54.94 54 ILE B N 1
ATOM 1598 C CA . ILE B 1 54 ? 10.875 35.531 5.293 1 54.94 54 ILE B CA 1
ATOM 1599 C C . ILE B 1 54 ? 10.078 34.719 6.301 1 54.94 54 ILE B C 1
ATOM 1601 O O . ILE B 1 54 ? 9.336 33.812 5.918 1 54.94 54 ILE B O 1
ATOM 1605 N N . ARG B 1 55 ? 10.203 35.125 7.492 1 57.88 55 ARG B N 1
ATOM 1606 C CA . ARG B 1 55 ? 9.469 34.438 8.547 1 57.88 55 ARG B CA 1
ATOM 1607 C C . ARG B 1 55 ? 7.969 34.625 8.398 1 57.88 55 ARG B C 1
ATOM 1609 O O . ARG B 1 55 ? 7.184 33.719 8.633 1 57.88 55 ARG B O 1
ATOM 1616 N N . ASP B 1 56 ? 7.645 35.906 8.141 1 60.22 56 ASP B N 1
ATOM 1617 C CA . ASP B 1 56 ? 6.234 36.219 7.949 1 60.22 56 ASP B CA 1
ATOM 1618 C C . ASP B 1 56 ? 5.652 35.438 6.77 1 60.22 56 ASP B C 1
ATOM 1620 O O . ASP B 1 56 ? 4.504 35 6.82 1 60.22 56 ASP B O 1
ATOM 1624 N N . ASP B 1 57 ? 6.453 35.25 5.727 1 68.75 57 ASP B N 1
ATOM 1625 C CA . ASP B 1 57 ? 6 34.562 4.523 1 68.75 57 ASP B CA 1
ATOM 1626 C C . ASP B 1 57 ? 5.793 33.062 4.797 1 68.75 57 ASP B C 1
ATOM 1628 O O . ASP B 1 57 ? 4.824 32.469 4.316 1 68.75 57 ASP B O 1
ATOM 1632 N N . ARG B 1 58 ? 6.539 32.688 5.727 1 72.06 58 ARG B N 1
ATOM 1633 C CA . ARG B 1 58 ? 6.418 31.266 6.039 1 72.06 58 ARG B CA 1
ATOM 1634 C C . ARG B 1 58 ? 5.211 31 6.934 1 72.06 58 ARG B C 1
ATOM 1636 O O . ARG B 1 58 ? 4.504 30 6.75 1 72.06 58 ARG B O 1
ATOM 1643 N N . ALA B 1 59 ? 5.012 31.859 7.863 1 73.31 59 ALA B N 1
ATOM 1644 C CA . ALA B 1 59 ? 3.844 31.734 8.734 1 73.31 59 ALA B CA 1
ATOM 1645 C C . ALA B 1 59 ? 2.551 31.812 7.926 1 73.31 59 ALA B C 1
ATOM 1647 O O . ALA B 1 59 ? 1.602 31.062 8.188 1 73.31 59 ALA B O 1
ATOM 1648 N N . LYS B 1 60 ? 2.65 32.688 7.02 1 77.19 60 LYS B N 1
ATOM 1649 C CA . LYS B 1 60 ? 1.479 32.844 6.16 1 77.19 60 LYS B CA 1
ATOM 1650 C C . LYS B 1 60 ? 1.263 31.578 5.32 1 77.19 60 LYS B C 1
ATOM 1652 O O . LYS B 1 60 ? 0.127 31.141 5.141 1 77.19 60 LYS B O 1
ATOM 1657 N N . THR B 1 61 ? 2.264 31.031 4.902 1 79.75 61 THR B N 1
ATOM 1658 C CA . THR B 1 61 ? 2.182 29.828 4.078 1 79.75 61 THR B CA 1
ATOM 1659 C C . THR B 1 61 ? 1.66 28.656 4.895 1 79.75 61 THR B C 1
ATOM 1661 O O . THR B 1 61 ? 0.774 27.922 4.441 1 79.75 61 THR B O 1
ATOM 1664 N N . ILE B 1 62 ? 2.096 28.609 6.07 1 80.5 62 ILE B N 1
ATOM 1665 C CA . ILE B 1 62 ? 1.684 27.516 6.945 1 80.5 62 ILE B CA 1
ATOM 1666 C C . ILE B 1 62 ? 0.203 27.656 7.289 1 80.5 62 ILE B C 1
ATOM 1668 O O . ILE B 1 62 ? -0.538 26.672 7.301 1 80.5 62 ILE B O 1
ATOM 1672 N N . LYS B 1 63 ? -0.136 28.844 7.547 1 85.38 63 LYS B N 1
ATOM 1673 C CA . LYS B 1 63 ? -1.539 29.109 7.855 1 85.38 63 LYS B CA 1
ATOM 1674 C C . LYS B 1 63 ? -2.438 28.75 6.68 1 85.38 63 LYS B C 1
ATOM 1676 O O . LYS B 1 63 ? -3.518 28.172 6.863 1 85.38 63 LYS B O 1
ATOM 1681 N N . GLN B 1 64 ? -1.992 29.062 5.57 1 86.31 64 GLN B N 1
ATOM 1682 C CA . GLN B 1 64 ? -2.762 28.75 4.371 1 86.31 64 GLN B CA 1
ATOM 1683 C C . GLN B 1 64 ? -2.838 27.25 4.137 1 86.31 64 GLN B C 1
ATOM 1685 O O . GLN B 1 64 ? -3.891 26.719 3.77 1 86.31 64 GLN B O 1
ATOM 1690 N N . GLU B 1 65 ? -1.784 26.609 4.367 1 85.44 65 GLU B N 1
ATOM 1691 C CA . GLU B 1 65 ? -1.757 25.172 4.215 1 85.44 65 GLU B CA 1
ATOM 1692 C C . GLU B 1 65 ? -2.676 24.484 5.227 1 85.44 65 GLU B C 1
ATOM 1694 O O . GLU B 1 65 ? -3.383 23.531 4.887 1 85.44 65 GLU B O 1
ATOM 1699 N N . HIS B 1 66 ? -2.617 25.016 6.348 1 88.94 66 HIS B N 1
ATOM 1700 C CA . HIS B 1 66 ? -3.475 24.484 7.402 1 88.94 66 HIS B CA 1
ATOM 1701 C C . HIS B 1 66 ? -4.949 24.656 7.051 1 88.94 66 HIS B C 1
ATOM 1703 O O . HIS B 1 66 ? -5.742 23.719 7.223 1 88.94 66 HIS B O 1
ATOM 1709 N N . ARG B 1 67 ? -5.223 25.812 6.582 1 91.38 67 ARG B N 1
ATOM 1710 C CA . ARG B 1 67 ? -6.602 26.094 6.203 1 91.38 67 ARG B CA 1
ATOM 1711 C C . ARG B 1 67 ? -7.059 25.172 5.078 1 91.38 67 ARG B C 1
ATOM 1713 O O . ARG B 1 67 ? -8.164 24.625 5.125 1 91.38 67 ARG B O 1
ATOM 1720 N N . TYR B 1 68 ? -6.27 25.016 4.129 1 90.31 68 TYR B N 1
ATOM 1721 C CA . TYR B 1 68 ? -6.59 24.141 3.006 1 90.31 68 TYR B CA 1
ATOM 1722 C C . TYR B 1 68 ? -6.836 22.719 3.479 1 90.31 68 TYR B C 1
ATOM 1724 O O . TYR B 1 68 ? -7.805 22.078 3.061 1 90.31 68 TYR B O 1
ATOM 1732 N N . LEU B 1 69 ? -6.027 22.266 4.352 1 93.5 69 LEU B N 1
ATOM 1733 C CA . LEU B 1 69 ? -6.141 20.906 4.867 1 93.5 69 LEU B CA 1
ATOM 1734 C C . LEU B 1 69 ? -7.438 20.734 5.652 1 93.5 69 LEU B C 1
ATOM 1736 O O . LEU B 1 69 ? -8.117 19.719 5.512 1 93.5 69 LEU B O 1
ATOM 1740 N N . GLN B 1 70 ? -7.789 21.719 6.438 1 95.19 70 GLN B N 1
ATOM 1741 C CA . GLN B 1 70 ? -9.023 21.688 7.215 1 95.19 70 GLN B CA 1
ATOM 1742 C C . GLN B 1 70 ? -10.25 21.703 6.301 1 95.19 70 GLN B C 1
ATOM 1744 O O . GLN B 1 70 ? -11.219 20.969 6.535 1 95.19 70 GLN B O 1
ATOM 1749 N N . GLU B 1 71 ? -10.164 22.469 5.348 1 95.62 71 GLU B N 1
ATOM 1750 C CA . GLU B 1 71 ? -11.266 22.547 4.391 1 95.62 71 GLU B CA 1
ATOM 1751 C C . GLU B 1 71 ? -11.445 21.219 3.658 1 95.62 71 GLU B C 1
ATOM 1753 O O . GLU B 1 71 ? -12.578 20.797 3.42 1 95.62 71 GLU B O 1
ATOM 1758 N N . LEU B 1 72 ? -10.375 20.672 3.283 1 95.19 72 LEU B N 1
ATOM 1759 C CA . LEU B 1 72 ? -10.422 19.375 2.617 1 95.19 72 LEU B CA 1
ATOM 1760 C C . LEU B 1 72 ? -11.062 18.328 3.521 1 95.19 72 LEU B C 1
ATOM 1762 O O . LEU B 1 72 ? -11.914 17.547 3.074 1 95.19 72 LEU B O 1
ATOM 1766 N N . ALA B 1 73 ? -10.688 18.312 4.754 1 97.12 73 ALA B N 1
ATOM 1767 C CA . ALA B 1 73 ? -11.25 17.375 5.707 1 97.12 73 ALA B CA 1
ATOM 1768 C C . ALA B 1 73 ? -12.758 17.578 5.859 1 97.12 73 ALA B C 1
ATOM 1770 O O . ALA B 1 73 ? -13.523 16.609 5.867 1 97.12 73 ALA B O 1
ATOM 1771 N N . GLU B 1 74 ? -13.117 18.781 5.941 1 97.62 74 GLU B N 1
ATOM 1772 C CA . GLU B 1 74 ? -14.531 19.109 6.09 1 97.62 74 GLU B CA 1
ATOM 1773 C C . GLU B 1 74 ? -15.328 18.703 4.852 1 97.62 74 GLU B C 1
ATOM 1775 O O . GLU B 1 74 ? -16.453 18.203 4.965 1 97.62 74 GLU B O 1
ATOM 1780 N N . LYS B 1 75 ? -14.742 18.922 3.773 1 97.19 75 LYS B N 1
ATOM 1781 C CA . LYS B 1 75 ? -15.398 18.562 2.523 1 97.19 75 LYS B CA 1
ATOM 1782 C C . LYS B 1 75 ? -15.625 17.047 2.439 1 97.19 75 LYS B C 1
ATOM 1784 O O . LYS B 1 75 ? -16.703 16.594 2.045 1 97.19 75 LYS B O 1
ATOM 1789 N N . ILE B 1 76 ? -14.625 16.312 2.811 1 97.56 76 ILE B N 1
ATOM 1790 C CA . ILE B 1 76 ? -14.734 14.852 2.791 1 97.56 76 ILE B CA 1
ATOM 1791 C C . ILE B 1 76 ? -15.828 14.406 3.766 1 97.56 76 ILE B C 1
ATOM 1793 O O . ILE B 1 76 ? -16.656 13.555 3.434 1 97.56 76 ILE B O 1
ATOM 1797 N N . LYS B 1 77 ? -15.82 15.008 4.93 1 98.19 77 LYS B N 1
ATOM 1798 C CA . LYS B 1 77 ? -16.828 14.672 5.934 1 98.19 77 LYS B CA 1
ATOM 1799 C C . LYS B 1 77 ? -18.234 14.969 5.422 1 98.19 77 LYS B C 1
ATOM 1801 O O . LYS B 1 77 ? -19.125 14.125 5.523 1 98.19 77 LYS B O 1
ATOM 1806 N N . SER B 1 78 ? -18.391 16.109 4.84 1 98.25 78 SER B N 1
ATOM 1807 C CA . SER B 1 78 ? -19.703 16.562 4.391 1 98.25 78 SER B CA 1
ATOM 1808 C C . SER B 1 78 ? -20.172 15.773 3.166 1 98.25 78 SER B C 1
ATOM 1810 O O . SER B 1 78 ? -21.312 15.328 3.105 1 98.25 78 SER B O 1
ATOM 1812 N N . ASP B 1 79 ? -19.266 15.555 2.24 1 98.19 79 ASP B N 1
ATOM 1813 C CA . ASP B 1 79 ? -19.641 14.977 0.948 1 98.19 79 ASP B CA 1
ATOM 1814 C C . ASP B 1 79 ? -19.75 13.461 1.033 1 98.19 79 ASP B C 1
ATOM 1816 O O . ASP B 1 79 ? -20.547 12.852 0.323 1 98.19 79 ASP B O 1
ATOM 1820 N N . GLU B 1 80 ? -18.891 12.922 1.875 1 98.19 80 GLU B N 1
ATOM 1821 C CA . GLU B 1 80 ? -18.766 11.469 1.839 1 98.19 80 GLU B CA 1
ATOM 1822 C C . GLU B 1 80 ? -19.281 10.836 3.131 1 98.19 80 GLU B C 1
ATOM 1824 O O . GLU B 1 80 ? -19.438 9.617 3.211 1 98.19 80 GLU B O 1
ATOM 1829 N N . GLY B 1 81 ? -19.5 11.625 4.188 1 98.31 81 GLY B N 1
ATOM 1830 C CA . GLY B 1 81 ? -19.953 11.109 5.469 1 98.31 81 GLY B CA 1
ATOM 1831 C C . GLY B 1 81 ? -18.859 10.391 6.246 1 98.31 81 GLY B C 1
ATOM 1832 O O . GLY B 1 81 ? -19.141 9.531 7.082 1 98.31 81 GLY B O 1
ATOM 1833 N N . ILE B 1 82 ? -17.625 10.672 5.945 1 98.56 82 ILE B N 1
ATOM 1834 C CA . ILE B 1 82 ? -16.484 10.047 6.598 1 98.56 82 ILE B CA 1
ATOM 1835 C C . ILE B 1 82 ? -15.906 11 7.648 1 98.56 82 ILE B C 1
ATOM 1837 O O . ILE B 1 82 ? -15.57 12.141 7.34 1 98.56 82 ILE B O 1
ATOM 1841 N N . THR B 1 83 ? -15.898 10.508 8.914 1 98.75 83 THR B N 1
ATOM 1842 C CA . THR B 1 83 ? -15.188 11.305 9.914 1 98.75 83 THR B CA 1
ATOM 1843 C C . THR B 1 83 ? -13.742 11.539 9.492 1 98.75 83 THR B C 1
ATOM 1845 O O . THR B 1 83 ? -12.984 10.586 9.305 1 98.75 83 THR B O 1
ATOM 1848 N N . THR B 1 84 ? -13.391 12.797 9.312 1 98.69 84 THR B N 1
ATOM 1849 C CA . THR B 1 84 ? -12.078 13.148 8.781 1 98.69 84 THR B CA 1
ATOM 1850 C C . THR B 1 84 ? -11.43 14.242 9.625 1 98.69 84 THR B C 1
ATOM 1852 O O . THR B 1 84 ? -12.078 15.242 9.953 1 98.69 84 THR B O 1
ATOM 1855 N N . HIS B 1 85 ? -10.195 14.008 9.938 1 98.25 85 HIS B N 1
ATOM 1856 C CA . HIS B 1 85 ? -9.398 14.961 10.703 1 98.25 85 HIS B CA 1
ATOM 1857 C C . HIS B 1 85 ? -8.211 15.461 9.883 1 98.25 85 HIS B C 1
ATOM 1859 O O . HIS B 1 85 ? -7.742 14.773 8.977 1 98.25 85 HIS B O 1
ATOM 1865 N N . ALA B 1 86 ? -7.824 16.672 10.211 1 96.81 86 ALA B N 1
ATOM 1866 C CA . ALA B 1 86 ? -6.66 17.266 9.562 1 96.81 86 ALA B CA 1
ATOM 1867 C C . ALA B 1 86 ? -5.602 17.656 10.586 1 96.81 86 ALA B C 1
ATOM 1869 O O . ALA B 1 86 ? -5.918 18.266 11.609 1 96.81 86 ALA B O 1
ATOM 1870 N N . LEU B 1 87 ? -4.391 17.281 10.289 1 95.75 87 LEU B N 1
ATOM 1871 C CA . LEU B 1 87 ? -3.264 17.625 11.141 1 95.75 87 LEU B CA 1
ATOM 1872 C C . LEU B 1 87 ? -2.117 18.203 10.32 1 95.75 87 LEU B C 1
ATOM 1874 O O . LEU B 1 87 ? -1.678 17.594 9.344 1 95.75 87 LEU B O 1
ATOM 1878 N N . LEU B 1 88 ? -1.707 19.391 10.602 1 94.12 88 LEU B N 1
ATOM 1879 C CA . LEU B 1 88 ? -0.468 19.969 10.102 1 94.12 88 LEU B CA 1
ATOM 1880 C C . LEU B 1 88 ? 0.591 20.016 11.203 1 94.12 88 LEU B C 1
ATOM 1882 O O . LEU B 1 88 ? 0.405 20.688 12.219 1 94.12 88 LEU B O 1
ATOM 1886 N N . ILE B 1 89 ? 1.646 19.359 10.992 1 92.31 89 ILE B N 1
ATOM 1887 C CA . ILE B 1 89 ? 2.65 19.203 12.039 1 92.31 89 ILE B CA 1
ATOM 1888 C C . ILE B 1 89 ? 4.035 19.516 11.477 1 92.31 89 ILE B C 1
ATOM 1890 O O . ILE B 1 89 ? 4.328 19.203 10.32 1 92.31 89 ILE B O 1
ATOM 1894 N N . GLN B 1 90 ? 4.848 20.141 12.297 1 89.5 90 GLN B N 1
ATOM 1895 C CA . GLN B 1 90 ? 6.215 20.453 11.891 1 89.5 90 GLN B CA 1
ATOM 1896 C C . GLN B 1 90 ? 7.191 19.406 12.422 1 89.5 90 GLN B C 1
ATOM 1898 O O . GLN B 1 90 ? 7.055 18.938 13.562 1 89.5 90 GLN B O 1
ATOM 1903 N N . GLY B 1 91 ? 8.203 18.969 11.57 1 91.44 91 GLY B N 1
ATOM 1904 C CA . GLY B 1 91 ? 9.211 18.016 11.969 1 91.44 91 GLY B CA 1
ATOM 1905 C C . GLY B 1 91 ? 9.773 17.219 10.805 1 91.44 91 GLY B C 1
ATOM 1906 O O . GLY B 1 91 ? 9.398 17.438 9.648 1 91.44 91 GLY B O 1
ATOM 1907 N N . PRO B 1 92 ? 10.797 16.391 11.133 1 93.19 92 PRO B N 1
ATOM 1908 C CA . PRO B 1 92 ? 11.258 15.492 10.062 1 93.19 92 PRO B CA 1
ATOM 1909 C C . PRO B 1 92 ? 10.141 14.609 9.516 1 93.19 92 PRO B C 1
ATOM 1911 O O . PRO B 1 92 ? 9.453 13.93 10.281 1 93.19 92 PRO B O 1
ATOM 1914 N N . THR B 1 93 ? 9.922 14.586 8.312 1 92.25 93 THR B N 1
ATOM 1915 C CA . THR B 1 93 ? 8.719 14.102 7.648 1 92.25 93 THR B CA 1
ATOM 1916 C C . THR B 1 93 ? 8.43 12.656 8.031 1 92.25 93 THR B C 1
ATOM 1918 O O . THR B 1 93 ? 7.375 12.352 8.594 1 92.25 93 THR B O 1
ATOM 1921 N N . VAL B 1 94 ? 9.367 11.773 7.848 1 94.12 94 VAL B N 1
ATOM 1922 C CA . VAL B 1 94 ? 9.141 10.336 8.023 1 94.12 94 VAL B CA 1
ATOM 1923 C C . VAL B 1 94 ? 8.93 10.023 9.5 1 94.12 94 VAL B C 1
ATOM 1925 O O . VAL B 1 94 ? 7.977 9.344 9.867 1 94.12 94 VAL B O 1
ATOM 1928 N N . ASP B 1 95 ? 9.781 10.602 10.359 1 95.69 95 ASP B N 1
ATOM 1929 C CA . ASP B 1 95 ? 9.688 10.367 11.797 1 95.69 95 ASP B CA 1
ATOM 1930 C C . ASP B 1 95 ? 8.359 10.883 12.352 1 95.69 95 ASP B C 1
ATOM 1932 O O . ASP B 1 95 ? 7.695 10.195 13.125 1 95.69 95 ASP B O 1
ATOM 1936 N N . THR B 1 96 ? 8.07 12.023 11.891 1 96.31 96 THR B N 1
ATOM 1937 C CA . THR B 1 96 ? 6.855 12.656 12.383 1 96.31 96 THR B CA 1
ATOM 1938 C C . THR B 1 96 ? 5.621 11.891 11.914 1 96.31 96 THR B C 1
ATOM 1940 O O . THR B 1 96 ? 4.707 11.641 12.703 1 96.31 96 THR B O 1
ATOM 1943 N N . LEU B 1 97 ? 5.602 11.492 10.688 1 96.94 97 LEU B N 1
ATOM 1944 C CA . LEU B 1 97 ? 4.469 10.758 10.133 1 96.94 97 LEU B CA 1
ATOM 1945 C C . LEU B 1 97 ? 4.27 9.438 10.867 1 96.94 97 LEU B C 1
ATOM 1947 O O . LEU B 1 97 ? 3.15 9.109 11.273 1 96.94 97 LEU B O 1
ATOM 1951 N N . LEU B 1 98 ? 5.336 8.719 11.07 1 97.38 98 LEU B N 1
ATOM 1952 C CA . LEU B 1 98 ? 5.246 7.402 11.703 1 97.38 98 LEU B CA 1
ATOM 1953 C C . LEU B 1 98 ? 4.887 7.531 13.18 1 97.38 98 LEU B C 1
ATOM 1955 O O . LEU B 1 98 ? 4.148 6.703 13.719 1 97.38 98 LEU B O 1
ATOM 1959 N N . LYS B 1 99 ? 5.41 8.539 13.836 1 97.94 99 LYS B N 1
ATOM 1960 C CA . LYS B 1 99 ? 5.031 8.805 15.219 1 97.94 99 LYS B CA 1
ATOM 1961 C C . LYS B 1 99 ? 3.543 9.117 15.336 1 97.94 99 LYS B C 1
ATOM 1963 O O . LYS B 1 99 ? 2.854 8.586 16.203 1 97.94 99 LYS B O 1
ATOM 1968 N N . GLU B 1 100 ? 3.068 9.992 14.453 1 97.94 100 GLU B N 1
ATOM 1969 C CA . GLU B 1 100 ? 1.653 10.352 14.477 1 97.94 100 GLU B CA 1
ATOM 1970 C C . GLU B 1 100 ? 0.77 9.141 14.188 1 97.94 100 GLU B C 1
ATOM 1972 O O . GLU B 1 100 ? -0.283 8.977 14.812 1 97.94 100 GLU B O 1
ATOM 1977 N N . ALA B 1 101 ? 1.155 8.344 13.219 1 98.19 101 ALA B N 1
ATOM 1978 C CA . ALA B 1 101 ? 0.404 7.129 12.922 1 98.19 101 ALA B CA 1
ATOM 1979 C C . ALA B 1 101 ? 0.283 6.238 14.156 1 98.19 101 ALA B C 1
ATOM 1981 O O . ALA B 1 101 ? -0.786 5.684 14.43 1 98.19 101 ALA B O 1
ATOM 1982 N N . ARG B 1 102 ? 1.353 6.105 14.867 1 97.88 102 ARG B N 1
ATOM 1983 C CA . ARG B 1 102 ? 1.349 5.305 16.094 1 97.88 102 ARG B CA 1
ATOM 1984 C C . ARG B 1 102 ? 0.43 5.914 17.141 1 97.88 102 ARG B C 1
ATOM 1986 O O . ARG B 1 102 ? -0.391 5.215 17.734 1 97.88 102 ARG B O 1
ATOM 1993 N N . ASP B 1 103 ? 0.577 7.176 17.328 1 98.25 103 ASP B N 1
ATOM 1994 C CA . ASP B 1 103 ? -0.184 7.875 18.359 1 98.25 103 ASP B CA 1
ATOM 1995 C C . ASP B 1 103 ? -1.682 7.824 18.062 1 98.25 103 ASP B C 1
ATOM 1997 O O . ASP B 1 103 ? -2.5 7.781 18.969 1 98.25 103 ASP B O 1
ATOM 2001 N N . LEU B 1 104 ? -2 7.82 16.812 1 98.19 104 LEU B N 1
ATOM 2002 C CA . LEU B 1 104 ? -3.395 7.812 16.375 1 98.19 104 LEU B CA 1
ATOM 2003 C C . LEU B 1 104 ? -3.92 6.387 16.266 1 98.19 104 LEU B C 1
ATOM 2005 O O . LEU B 1 104 ? -5.059 6.176 15.836 1 98.19 104 LEU B O 1
ATOM 2009 N N . LYS B 1 105 ? -3.025 5.383 16.547 1 98 105 LYS B N 1
ATOM 2010 C CA . LYS B 1 105 ? -3.367 3.971 16.422 1 98 105 LYS B CA 1
ATOM 2011 C C . LYS B 1 105 ? -3.852 3.648 15.016 1 98 105 LYS B C 1
ATOM 2013 O O . LYS B 1 105 ? -4.863 2.967 14.844 1 98 105 LYS B O 1
ATOM 2018 N N . ALA B 1 106 ? -3.137 4.211 14.078 1 98.38 106 ALA B N 1
ATOM 2019 C CA . ALA B 1 106 ? -3.463 3.947 12.68 1 98.38 106 ALA B CA 1
ATOM 2020 C C . ALA B 1 106 ? -3.24 2.477 12.336 1 98.38 106 ALA B C 1
ATOM 2022 O O . ALA B 1 106 ? -2.318 1.844 12.852 1 98.38 106 ALA B O 1
ATOM 2023 N N . ASP B 1 107 ? -4.059 2.008 11.43 1 97.56 107 ASP B N 1
ATOM 2024 C CA . ASP B 1 107 ? -3.908 0.627 10.977 1 97.56 107 ASP B CA 1
ATOM 2025 C C . ASP B 1 107 ? -3.607 0.569 9.484 1 97.56 107 ASP B C 1
ATOM 2027 O O . ASP B 1 107 ? -3.377 -0.51 8.93 1 97.56 107 ASP B O 1
ATOM 2031 N N . LEU B 1 108 ? -3.588 1.674 8.875 1 98.19 108 LEU B N 1
ATOM 2032 C CA . LEU B 1 108 ? -3.201 1.827 7.477 1 98.19 108 LEU B CA 1
ATOM 2033 C C . LEU B 1 108 ? -2.611 3.211 7.223 1 98.19 108 LEU B C 1
ATOM 2035 O O . LEU B 1 108 ? -3.139 4.215 7.711 1 98.19 108 LEU B O 1
ATOM 2039 N N . ILE B 1 109 ? -1.535 3.262 6.496 1 98.31 109 ILE B N 1
ATOM 2040 C CA . ILE B 1 109 ? -1.007 4.512 5.961 1 98.31 109 ILE B CA 1
ATOM 2041 C C . ILE B 1 109 ? -1.188 4.539 4.445 1 98.31 109 ILE B C 1
ATOM 2043 O O . ILE B 1 109 ? -0.871 3.566 3.758 1 98.31 109 ILE B O 1
ATOM 2047 N N . ILE B 1 110 ? -1.732 5.598 3.965 1 97.94 110 ILE B N 1
ATOM 2048 C CA . ILE B 1 110 ? -1.828 5.832 2.529 1 97.94 110 ILE B CA 1
ATOM 2049 C C . ILE B 1 110 ? -0.886 6.961 2.125 1 97.94 110 ILE B C 1
ATOM 2051 O O . ILE B 1 110 ? -0.929 8.055 2.703 1 97.94 110 ILE B O 1
ATOM 2055 N N . ILE B 1 111 ? -0.035 6.699 1.153 1 95.38 111 ILE B N 1
ATOM 2056 C CA . ILE B 1 111 ? 0.976 7.66 0.733 1 95.38 111 ILE B CA 1
ATOM 2057 C C . ILE B 1 111 ? 1.094 7.656 -0.79 1 95.38 111 ILE B C 1
ATOM 2059 O O . ILE B 1 111 ? 0.866 6.625 -1.432 1 95.38 111 ILE B O 1
ATOM 2063 N N . GLY B 1 112 ? 1.342 8.797 -1.31 1 92.12 112 GLY B N 1
ATOM 2064 C CA . GLY B 1 112 ? 1.559 8.914 -2.742 1 92.12 112 GLY B CA 1
ATOM 2065 C C . GLY B 1 112 ? 3.006 8.703 -3.146 1 92.12 112 GLY B C 1
ATOM 2066 O O . GLY B 1 112 ? 3.92 9.031 -2.391 1 92.12 112 GLY B O 1
ATOM 2067 N N . ASN B 1 113 ? 3.16 8.117 -4.258 1 84.75 113 ASN B N 1
ATOM 2068 C CA . ASN B 1 113 ? 4.473 8.031 -4.887 1 84.75 113 ASN B CA 1
ATOM 2069 C C . ASN B 1 113 ? 4.516 8.812 -6.199 1 84.75 113 ASN B C 1
ATOM 2071 O O . ASN B 1 113 ? 3.898 8.406 -7.188 1 84.75 113 ASN B O 1
ATOM 2075 N N . GLU B 1 114 ? 4.957 10.094 -6.066 1 69 114 GLU B N 1
ATOM 2076 C CA . GLU B 1 114 ? 5.031 10.953 -7.242 1 69 114 GLU B CA 1
ATOM 2077 C C . GLU B 1 114 ? 6.133 10.484 -8.195 1 69 114 GLU B C 1
ATOM 2079 O O . GLU B 1 114 ? 7.203 10.062 -7.754 1 69 114 GLU B O 1
ATOM 2084 N N . ASP B 1 115 ? 5.547 10.148 -9.367 1 56.47 115 ASP B N 1
ATOM 2085 C CA . ASP B 1 115 ? 6.516 9.914 -10.43 1 56.47 115 ASP B CA 1
ATOM 2086 C C . ASP B 1 115 ? 7.098 11.227 -10.945 1 56.47 115 ASP B C 1
ATOM 2088 O O . ASP B 1 115 ? 6.426 11.977 -11.656 1 56.47 115 ASP B O 1
ATOM 2092 N N . HIS B 1 116 ? 7.613 12.109 -10.117 1 46.72 116 HIS B N 1
ATOM 2093 C CA . HIS B 1 116 ? 8.07 13.312 -10.805 1 46.72 116 HIS B CA 1
ATOM 2094 C C . HIS B 1 116 ? 8.617 12.977 -12.188 1 46.72 116 HIS B C 1
ATOM 2096 O O . HIS B 1 116 ? 8.805 11.797 -12.523 1 46.72 116 HIS B O 1
ATOM 2102 N N . SER B 1 117 ? 9.727 13.914 -12.641 1 42.47 117 SER B N 1
ATOM 2103 C CA . SER B 1 117 ? 10.406 14.047 -13.93 1 42.47 117 SER B CA 1
ATOM 2104 C C . SER B 1 117 ? 10.82 12.68 -14.477 1 42.47 117 SER B C 1
ATOM 2106 O O . SER B 1 117 ? 11.031 11.734 -13.719 1 42.47 117 SER B O 1
ATOM 2108 N N . PHE B 1 118 ? 10.461 12.344 -15.797 1 39.16 118 PHE B N 1
ATOM 2109 C CA . PHE B 1 118 ? 11.008 11.453 -16.812 1 39.16 118 PHE B CA 1
ATOM 2110 C C . PHE B 1 118 ? 12.422 11.023 -16.453 1 39.16 118 PHE B C 1
ATOM 2112 O O . PHE B 1 118 ? 13.094 10.352 -17.234 1 39.16 118 PHE B O 1
ATOM 2119 N N . MET B 1 119 ? 13.266 11.93 -15.789 1 41.03 119 MET B N 1
ATOM 2120 C CA . MET B 1 119 ? 14.602 11.367 -15.945 1 41.03 119 MET B CA 1
ATOM 2121 C C . MET B 1 119 ? 14.68 9.969 -15.344 1 41.03 119 MET B C 1
ATOM 2123 O O . MET B 1 119 ? 13.898 9.633 -14.453 1 41.03 119 MET B O 1
ATOM 2127 N N . TYR B 1 120 ? 15.93 9.398 -15.398 1 39.38 120 TYR B N 1
ATOM 2128 C CA . TYR B 1 120 ? 16.297 7.988 -15.336 1 39.38 120 TYR B CA 1
ATOM 2129 C C . TYR B 1 120 ? 15.688 7.316 -14.117 1 39.38 120 TYR B C 1
ATOM 2131 O O . TYR B 1 120 ? 15.016 6.289 -14.234 1 39.38 120 TYR B O 1
ATOM 2139 N N . LYS B 1 121 ? 16.484 7.012 -12.977 1 44.69 121 LYS B N 1
ATOM 2140 C CA . LYS B 1 121 ? 16.766 5.848 -12.141 1 44.69 121 LYS B CA 1
ATOM 2141 C C . LYS B 1 121 ? 15.766 5.734 -10.992 1 44.69 121 LYS B C 1
ATOM 2143 O O . LYS B 1 121 ? 15.305 4.637 -10.672 1 44.69 121 LYS B O 1
ATOM 2148 N N . ALA B 1 122 ? 15.836 6.641 -9.859 1 50.34 122 ALA B N 1
ATOM 2149 C CA . ALA B 1 122 ? 15.477 6.293 -8.492 1 50.34 122 ALA B CA 1
ATOM 2150 C C . ALA B 1 122 ? 14.016 6.621 -8.211 1 50.34 122 ALA B C 1
ATOM 2152 O O . ALA B 1 122 ? 13.68 7.758 -7.855 1 50.34 122 ALA B O 1
ATOM 2153 N N . LEU B 1 123 ? 12.961 6.215 -8.945 1 56.41 123 LEU B N 1
ATOM 2154 C CA . LEU B 1 123 ? 11.547 6.531 -9.117 1 56.41 123 LEU B CA 1
ATOM 2155 C C . LEU B 1 123 ? 10.828 6.52 -7.77 1 56.41 123 LEU B C 1
ATOM 2157 O O . LEU B 1 123 ? 9.758 7.121 -7.629 1 56.41 123 LEU B O 1
ATOM 2161 N N . ILE B 1 124 ? 11.18 5.75 -6.859 1 61.25 124 ILE B N 1
ATOM 2162 C CA . ILE B 1 124 ? 10.406 5.855 -5.629 1 61.25 124 ILE B CA 1
ATOM 2163 C C . ILE B 1 124 ? 10.891 7.051 -4.812 1 61.25 124 ILE B C 1
ATOM 2165 O O . ILE B 1 124 ? 12.102 7.281 -4.695 1 61.25 124 ILE B O 1
ATOM 2169 N N . GLY B 1 125 ? 9.977 8 -4.492 1 73.94 125 GLY B N 1
ATOM 2170 C CA . GLY B 1 125 ? 10.344 9.094 -3.605 1 73.94 125 GLY B CA 1
ATOM 2171 C C . GLY B 1 125 ? 11.023 8.625 -2.332 1 73.94 125 GLY B C 1
ATOM 2172 O O . GLY B 1 125 ? 10.742 7.535 -1.837 1 73.94 125 GLY B O 1
ATOM 2173 N N . GLU B 1 126 ? 11.883 9.352 -1.913 1 82 126 GLU B N 1
ATOM 2174 C CA . GLU B 1 126 ? 12.648 9.047 -0.706 1 82 126 GLU B CA 1
ATOM 2175 C C . GLU B 1 126 ? 11.727 8.844 0.492 1 82 126 GLU B C 1
ATOM 2177 O O . GLU B 1 126 ? 11.898 7.895 1.263 1 82 126 GLU B O 1
ATOM 2182 N N . THR B 1 127 ? 10.727 9.758 0.61 1 86.5 127 THR B N 1
ATOM 2183 C CA . THR B 1 127 ? 9.812 9.648 1.736 1 86.5 127 THR B CA 1
ATOM 2184 C C . THR B 1 127 ? 9.039 8.336 1.676 1 86.5 127 THR B C 1
ATOM 2186 O O . THR B 1 127 ? 8.984 7.59 2.658 1 86.5 127 THR B O 1
ATOM 2189 N N . THR B 1 128 ? 8.531 8.07 0.558 1 90.25 128 THR B N 1
ATOM 2190 C CA . THR B 1 128 ? 7.762 6.844 0.395 1 90.25 128 THR B CA 1
ATOM 2191 C C . THR B 1 128 ? 8.633 5.621 0.678 1 90.25 128 THR B C 1
ATOM 2193 O O . THR B 1 128 ? 8.211 4.703 1.384 1 90.25 128 THR B O 1
ATOM 2196 N N . SER B 1 129 ? 9.812 5.648 0.186 1 86.69 129 SER B N 1
ATOM 2197 C CA . SER B 1 129 ? 10.727 4.535 0.398 1 86.69 129 SER B CA 1
ATOM 2198 C C . SER B 1 129 ? 11 4.312 1.883 1 86.69 129 SER B C 1
ATOM 2200 O O . SER B 1 129 ? 10.93 3.184 2.371 1 86.69 129 SER B O 1
ATOM 2202 N N . LYS B 1 130 ? 11.258 5.352 2.57 1 88.81 130 LYS B N 1
ATOM 2203 C CA . LYS B 1 130 ? 11.586 5.262 3.99 1 88.81 130 LYS B CA 1
ATOM 2204 C C . LYS B 1 130 ? 10.375 4.832 4.812 1 88.81 130 LYS B C 1
ATOM 2206 O O . LYS B 1 130 ? 10.508 4.078 5.773 1 88.81 130 LYS B O 1
ATOM 2211 N N . VAL B 1 131 ? 9.227 5.285 4.449 1 92.75 131 VAL B N 1
ATOM 2212 C CA . VAL B 1 131 ? 8.008 4.914 5.156 1 92.75 131 VAL B CA 1
ATOM 2213 C C . VAL B 1 131 ? 7.727 3.424 4.961 1 92.75 131 VAL B C 1
ATOM 2215 O O . VAL B 1 131 ? 7.438 2.709 5.922 1 92.75 131 VAL B O 1
ATOM 2218 N N . VAL B 1 132 ? 7.871 2.992 3.777 1 91.69 132 VAL B N 1
ATOM 2219 C CA . VAL B 1 132 ? 7.629 1.586 3.475 1 91.69 132 VAL B CA 1
ATOM 2220 C C . VAL B 1 132 ? 8.625 0.714 4.242 1 91.69 132 VAL B C 1
ATOM 2222 O O . VAL B 1 132 ? 8.258 -0.345 4.758 1 91.69 132 VAL B O 1
ATOM 2225 N N . LYS B 1 133 ? 9.727 1.182 4.363 1 87.62 133 LYS B N 1
ATOM 2226 C CA . LYS B 1 133 ? 10.789 0.423 5.016 1 87.62 133 LYS B CA 1
ATOM 2227 C C . LYS B 1 133 ? 10.57 0.354 6.523 1 87.62 133 LYS B C 1
ATOM 2229 O O . LYS B 1 133 ? 10.836 -0.675 7.148 1 87.62 133 LYS B O 1
ATOM 2234 N N . ARG B 1 134 ? 10.023 1.396 7.078 1 89.75 134 ARG B N 1
ATOM 2235 C CA . ARG B 1 134 ? 10.078 1.539 8.531 1 89.75 134 ARG B CA 1
ATOM 2236 C C . ARG B 1 134 ? 8.719 1.266 9.156 1 89.75 134 ARG B C 1
ATOM 2238 O O . ARG B 1 134 ? 8.625 0.978 10.352 1 89.75 134 ARG B O 1
ATOM 2245 N N . ALA B 1 135 ? 7.75 1.412 8.383 1 92.44 135 ALA B N 1
ATOM 2246 C CA . ALA B 1 135 ? 6.406 1.289 8.945 1 92.44 135 ALA B CA 1
ATOM 2247 C C . ALA B 1 135 ? 6.16 -0.118 9.484 1 92.44 135 ALA B C 1
ATOM 2249 O O . ALA B 1 135 ? 6.613 -1.103 8.891 1 92.44 135 ALA B O 1
ATOM 2250 N N . LYS B 1 136 ? 5.367 -0.222 10.531 1 90.75 136 LYS B N 1
ATOM 2251 C CA . LYS B 1 136 ? 5.02 -1.497 11.148 1 90.75 136 LYS B CA 1
ATOM 2252 C C . LYS B 1 136 ? 3.566 -1.868 10.867 1 90.75 136 LYS B C 1
ATOM 2254 O O . LYS B 1 136 ? 3.072 -2.881 11.367 1 90.75 136 LYS B O 1
ATOM 2259 N N . ILE B 1 137 ? 2.945 -1.052 10.148 1 94.44 137 ILE B N 1
ATOM 2260 C CA . ILE B 1 137 ? 1.569 -1.297 9.734 1 94.44 137 ILE B CA 1
ATOM 2261 C C . ILE B 1 137 ? 1.477 -1.255 8.211 1 94.44 137 ILE B C 1
ATOM 2263 O O . ILE B 1 137 ? 2.383 -0.753 7.539 1 94.44 137 ILE B O 1
ATOM 2267 N N . PRO B 1 138 ? 0.413 -1.758 7.586 1 96.88 138 PRO B N 1
ATOM 2268 C CA . PRO B 1 138 ? 0.251 -1.763 6.129 1 96.88 138 PRO B CA 1
ATOM 2269 C C . PRO B 1 138 ? 0.331 -0.364 5.523 1 96.88 138 PRO B C 1
ATOM 2271 O O . PRO B 1 138 ? -0.142 0.603 6.125 1 96.88 138 PRO B O 1
ATOM 2274 N N . ILE B 1 139 ? 0.896 -0.312 4.312 1 97.19 139 ILE B N 1
ATOM 2275 C CA . ILE B 1 139 ? 1.033 0.937 3.57 1 97.19 139 ILE B CA 1
ATOM 2276 C C . ILE B 1 139 ? 0.421 0.781 2.18 1 97.19 139 ILE B C 1
ATOM 2278 O O . ILE B 1 139 ? 0.766 -0.147 1.443 1 97.19 139 ILE B O 1
ATOM 2282 N N . LEU B 1 140 ? -0.48 1.626 1.897 1 97.81 140 LEU B N 1
ATOM 2283 C CA . LEU B 1 140 ? -1.008 1.705 0.54 1 97.81 140 LEU B CA 1
ATOM 2284 C C . LEU B 1 140 ? -0.328 2.822 -0.244 1 97.81 140 LEU B C 1
ATOM 2286 O O . LEU B 1 140 ? -0.481 4 0.086 1 97.81 140 LEU B O 1
ATOM 2290 N N . VAL B 1 141 ? 0.424 2.453 -1.189 1 95.44 141 VAL B N 1
ATOM 2291 C CA . VAL B 1 141 ? 1.146 3.406 -2.025 1 95.44 141 VAL B CA 1
ATOM 2292 C C . VAL B 1 141 ? 0.35 3.686 -3.297 1 95.44 141 VAL B C 1
ATOM 2294 O O . VAL B 1 141 ? -0.004 2.76 -4.031 1 95.44 141 VAL B O 1
ATOM 2297 N N . ILE B 1 142 ? 0.096 4.949 -3.527 1 94.62 142 ILE B N 1
ATOM 2298 C CA . ILE B 1 142 ? -0.675 5.371 -4.691 1 94.62 142 ILE B CA 1
ATOM 2299 C C . ILE B 1 142 ? 0.257 5.984 -5.734 1 94.62 142 ILE B C 1
ATOM 2301 O O . ILE B 1 142 ? 0.877 7.02 -5.488 1 94.62 142 ILE B O 1
ATOM 2305 N N . PRO B 1 143 ? 0.375 5.336 -6.883 1 89 143 PRO B N 1
ATOM 2306 C CA . PRO B 1 143 ? 1.139 5.984 -7.949 1 89 143 PRO B CA 1
ATOM 2307 C C . PRO B 1 143 ? 0.497 7.285 -8.43 1 89 143 PRO B C 1
ATOM 2309 O O . PRO B 1 143 ? -0.695 7.312 -8.742 1 89 143 PRO B O 1
ATOM 2312 N N . MET B 1 144 ? 1.33 8.352 -8.359 1 80.94 144 MET B N 1
ATOM 2313 C CA . MET B 1 144 ? 0.841 9.672 -8.742 1 80.94 144 MET B CA 1
ATOM 2314 C C . MET B 1 144 ? 1.433 10.109 -10.078 1 80.94 144 MET B C 1
ATOM 2316 O O . MET B 1 144 ? 2.619 9.898 -10.328 1 80.94 144 MET B O 1
ATOM 2320 N N . VAL B 1 145 ? 0.701 9.977 -11.25 1 64.88 145 VAL B N 1
ATOM 2321 C CA . VAL B 1 145 ? 1.196 10.398 -12.555 1 64.88 145 VAL B CA 1
ATOM 2322 C C . VAL B 1 145 ? 1.148 11.922 -12.664 1 64.88 145 VAL B C 1
ATOM 2324 O O . VAL B 1 145 ? 0.132 12.539 -12.336 1 64.88 145 VAL B O 1
ATOM 2327 N N . THR B 1 146 ? 2.283 12.523 -12.508 1 56.97 146 THR B N 1
ATOM 2328 C CA . THR B 1 146 ? 2.254 13.961 -12.773 1 56.97 146 THR B CA 1
ATOM 2329 C C . THR B 1 146 ? 1.972 14.227 -14.25 1 56.97 146 THR B C 1
ATOM 2331 O O . THR B 1 146 ? 2.281 13.398 -15.109 1 56.97 146 THR B O 1
ATOM 2334 N N . GLY B 1 147 ? 0.724 14.406 -14.641 1 48.66 147 GLY B N 1
ATOM 2335 C CA . GLY B 1 147 ? 0.255 14.797 -15.961 1 48.66 147 GLY B CA 1
ATOM 2336 C C . GLY B 1 147 ? 1.311 15.516 -16.781 1 48.66 147 GLY B C 1
ATOM 2337 O O . GLY B 1 147 ? 0.992 16.172 -17.781 1 48.66 147 GLY B O 1
ATOM 2338 N N . ASP B 1 148 ? 2.58 15.484 -16.797 1 45.03 148 ASP B N 1
ATOM 2339 C CA . ASP B 1 148 ? 3.119 16.281 -17.906 1 45.03 148 ASP B CA 1
ATOM 2340 C C . ASP B 1 148 ? 2.707 15.711 -19.25 1 45.03 148 ASP B C 1
ATOM 2342 O O . ASP B 1 148 ? 3.355 14.797 -19.766 1 45.03 148 ASP B O 1
ATOM 2346 N N . SER B 1 149 ? 1.604 15.062 -19.422 1 37.78 149 SER B N 1
ATOM 2347 C CA . SER B 1 149 ? 1.331 14.797 -20.828 1 37.78 149 SER B CA 1
ATOM 2348 C C . SER B 1 149 ? 1.264 16.094 -21.625 1 37.78 149 SER B C 1
ATOM 2350 O O . SER B 1 149 ? 0.179 16.531 -22.016 1 37.78 149 SER B O 1
ATOM 2352 N N . LYS B 1 150 ? 1.793 17.281 -21.406 1 34.44 150 LYS B N 1
ATOM 2353 C CA . LYS B 1 150 ? 1.746 18.234 -22.516 1 34.44 150 LYS B CA 1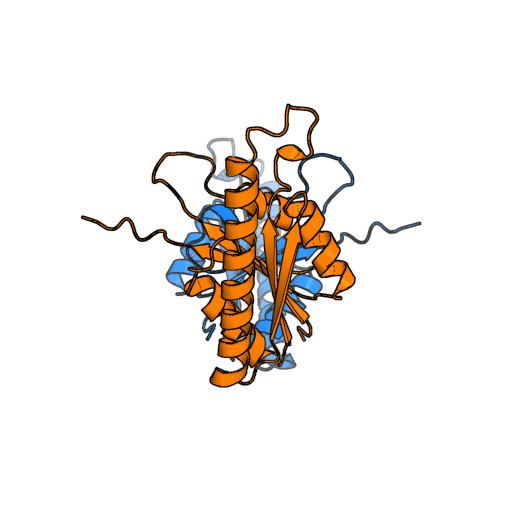
ATOM 2354 C C . LYS B 1 150 ? 2.494 17.688 -23.734 1 34.44 150 LYS B C 1
ATOM 2356 O O . LYS B 1 150 ? 3.711 17.5 -23.688 1 34.44 150 LYS B O 1
ATOM 2361 N N . ASP B 1 151 ? 2.033 16.625 -24.406 1 29.72 151 ASP B N 1
ATOM 2362 C CA . ASP B 1 151 ? 2.34 16.75 -25.828 1 29.72 151 ASP B CA 1
ATOM 2363 C C . ASP B 1 151 ? 1.723 18.016 -26.406 1 29.72 151 ASP B C 1
ATOM 2365 O O . ASP B 1 151 ? 0.604 18.391 -26.047 1 29.72 151 ASP B O 1
#

Solvent-accessible surface area (backbone atoms only — not comparable to full-atom values): 16418 Å² total; per-residue (Å²): 130,47,52,27,35,33,33,57,41,88,57,94,83,41,67,70,53,51,52,50,50,50,54,52,26,64,50,46,69,18,35,40,35,40,34,31,61,38,70,59,61,64,59,73,49,89,56,73,62,63,63,68,67,60,57,53,53,47,52,50,48,49,51,50,51,45,49,52,43,44,50,51,21,49,46,43,26,71,76,69,68,33,60,47,40,58,44,74,45,72,33,62,52,61,64,46,51,54,50,49,37,56,75,64,58,39,50,32,37,36,38,57,32,52,40,65,76,84,68,86,79,72,47,47,38,67,65,52,50,52,44,66,37,65,45,84,46,33,35,36,37,31,55,36,77,65,69,78,69,77,122,132,47,52,27,34,33,33,56,40,88,58,94,84,40,65,70,54,52,52,50,49,50,54,52,26,64,51,47,70,19,34,40,34,41,36,30,61,37,70,59,63,65,58,73,49,88,57,75,61,63,62,69,65,59,55,52,52,47,53,50,48,49,52,50,51,44,49,52,43,44,50,52,21,49,47,44,25,71,74,69,69,33,60,47,40,57,45,75,43,73,33,61,51,61,62,46,52,54,50,49,35,57,76,64,59,39,50,31,37,36,37,58,34,51,43,65,76,90,67,88,82,81,51,47,37,68,64,50,51,51,43,66,32,65,43,82,47,34,34,36,37,31,54,37,78,63,69,78,68,76,122

Sequence (302 aa):
MFNNIVVAIDDVDSPALIDSAIKQAKAFGSELWLIHVTFPDPDFVGYDPGPQFIRDDRAKTIKQEHRYLQELAEKIKSDEGITTHALLIQGPTVDTLLKEARDLKADLIIIGNEDHSFMYKALIGETTSKVVKRAKIPILVIPMVTGDSKDMFNNIVVAIDDVDSPALIDSAIKQAKAFGSELWLIHVTFPDPDFVGYDPGPQFIRDDRAKTIKQEHRYLQELAEKIKSDEGITTHALLIQGPTVDTLLKEARDLKADLIIIGNEDHSFMYKA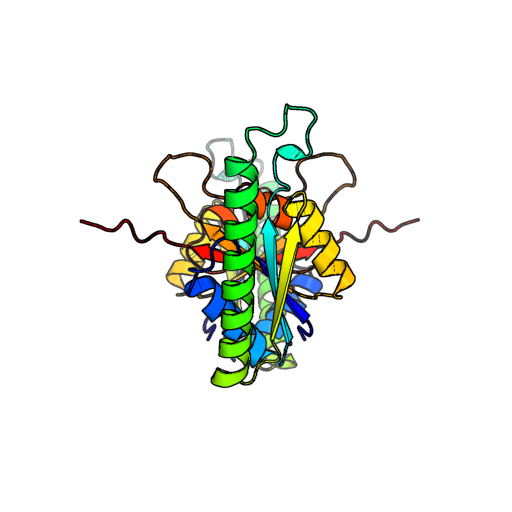LIGETTSKVVKRAKIPILVIPMVTGDSKD

Foldseek 3Di:
DWAEEEEEDADLPFVQLVVVVLVVCVVVVYAYEYEYEAADDVVPPPDDPPDPVVVVVVVVVLVVVQVSQVVVQVCCCVVRVHHYHYYYYYDDRLVVSQVVCVVVVGQEYEYEAECPDPPDPDRGDPSRVVNVVPHPHYYHYHYGDPPPPPD/DWAEEEEEDADLPFVQLVVVVLVVCVVVVYAYEYEYEAADDVVPPPDDPPDPVVVVVVVVVLVVVQVSQVVVQVCCCVVRVHHYHYYYYYDDRLVVSQVVCVVVVGQEYEYEQEQPDPDDDDRGDPSNVVNVVPHPHYYHYHYGDPPPPPD

Organism: NCBI:txid2715131

Nearest PDB structures (foldseek):
  3hgm-assembly2_D  TM=7.292E-01  e=5.274E-09  Halomonas elongata
  4r2j-assembly1_A-2  TM=7.817E-01  e=7.293E-07  Salmonella enterica subsp. enterica serovar Typhimurium str. LT2
  2dum-assembly2_C  TM=6.793E-01  e=1.142E-06  Pyrococcus horikoshii OT3
  3olq-assembly1_A-2  TM=7.656E-01  e=6.429E-06  Proteus mirabilis HI4320
  4wy2-assembly1_A-2  TM=7.702E-01  e=1.073E-05  Proteus mirabilis HI4320

Radius of gyration: 21.86 Å; Cα contacts (8 Å, |Δi|>4): 521; chains: 2; bounding box: 46×74×50 Å

InterPro domains:
  IPR006015 Universal stress protein A family [PR01438] (2-20)
  IPR006015 Universal stress protein A family [PR01438] (103-115)
  IPR006015 Universal stress protein A family [PR01438] (121-143)
  IPR006016 UspA [PF00582] (1-143)
  IPR014729 Rossmann-like alpha/beta/alpha sandwich fold [G3DSA:3.40.50.620] (1-147)

pLDDT: mean 82.23, std 19.71, range [29.66, 98.75]

Secondary structure (DSSP, 8-state):
---EEEEE-SSS--HHHHHHHHHHHHHHT-EEEEEEEE---GGGSSS----HHHHHHHHHHHHHHHHHHHHHHHHHHHHH---EEEEEEES-HHHHHHHHHHHTT-SEEEEEEE--S--SS--S-HHHHHHHHH-SS-EEEEEE-------/---EEEEE-SSS--HHHHHHHHHHHHHHT-EEEEEEEE---GGGSSS----HHHHHHHHHHHHHHHHHHHHHHHHHHHHH---EEEEEEES-HHHHHHHHHHHTT-SEEEEEEEE--S-SS--S-HHHHHHHHH-SS-EEEEEEE------